Protein AF-A0A8S2WRA3-F1 (afdb_monomer_lite)

pLDDT: mean 87.66, std 8.65, range [55.5, 98.06]

Organism: NCBI:txid1234261

Radius of gyration: 23.3 Å; chains: 1; bounding box: 59×38×74 Å

Secondary structure (DSSP, 8-state):
---TTS-HHHHHHHHHHHHHTTT--EEEE-S-HHHHHHHHHHTHHHHHTTT--EEE----S---SS--GGGGSSEEEE-HHHHHHHHHHHHTS---TTEEETTTTEE----EEEEESHHIIIIISTT--EEEEEEPTTGGGGHHHHHHHHHHHHH-SSTTTTHHHHHHHHHHHHH-TTSS----GGGHHHHHHHHHHHHHHHHHHHHT--BTTTEEEEE-TTS-EEEEEEETTTT-EE-TT---TTTHHHHHHHHTTPPPPPPEEEEEEE-HHHHHGGGTT-EEEE-S----HHHHHHHHHHH-----PPP-

Foldseek 3Di:
DEAPPRCPLVVVLVVLLVQVVVVAQEEEAEPAQVCLQVSQVVCQVVCVVVVFFEEEQDPPDDDDADEDPRLLGSYYGYHLLSLFVLVCCVPPVVRVHQANDPVVRHGRALAAYEYEACCCCCPVVQVPKRFDWDDDPPLVLCLVLLVLLLVVCVPDPCLVVCLVVSLVVSLCLLPDPPHPSPHDPVCNVVCNVLSSVSNVLLNCLPPPDDEPQQWHWDQDPVRATAIWGAPNVPDRDTHRPDADASCNRQSNCVVVVHDGDGHIDGPDIAGSLNSLCSNPLNYHYDHNDCDDPVSQVVCCVRRVDHDDDDDD

InterPro domains:
  IPR000185 Protein translocase subunit SecA [PR00906] (1-14)
  IPR000185 Protein translocase subunit SecA [PR00906] (71-91)
  IPR000185 Protein translocase subunit SecA [PR00906] (234-256)
  IPR000185 Protein translocase subunit SecA [PR00906] (272-289)
  IPR000185 Protein translocase subunit SecA [PTHR30612] (1-312)
  IPR011115 SecA DEAD-like, N-terminal [PF07517] (2-292)
  IPR011115 SecA DEAD-like, N-terminal [SM00957] (1-289)
  IPR014018 SecA motor DEAD [PS51196] (1-312)
  IPR027417 P-loop containing nucleoside triphosphate hydrolase [G3DSA:3.40.50.300] (2-311)
  IPR027417 P-loop containing nucleoside triphosphate hydrolase [SSF52540] (3-311)
  IPR036670 SecA, preprotein cross-linking domain superfamily [SSF81767] (194-261)

Sequence (312 aa):
QILTGEGKSTVVSILAVIKALQDQHVDIITSSITLSKRDSHERKGFYDYFNITVAHNNDETNYTSGPKLCYQADIVYGNSSQFQFDLLRHEFSLLNTRTLDKDKGLIRRFDAVIIDEVDSMLIDENNTLARLADQLPGMEWLNPVLYGIWSCIDSEKEPSVKRDQIIDNMRKLVSDPKSDLKLPQHLKRFIDESIPIWIDHAILAKVEYRLDHHYMIKSDETRTKRIMPIDFSNTGVVQPCTTWSDGLHQFLQIKHGLKMTELTVTTNYLSNIGLFVRYGKNIFGLTGTIGSKDTQNLLDRIYHVDTIIIPP

Structure (mmCIF, N/CA/C/O backbone):
data_AF-A0A8S2WRA3-F1
#
_entry.id   AF-A0A8S2WRA3-F1
#
loop_
_atom_site.group_PDB
_atom_site.id
_atom_site.type_symbol
_atom_site.label_atom_id
_atom_site.label_alt_id
_atom_site.label_comp_id
_atom_site.label_asym_id
_atom_site.label_entity_id
_atom_site.label_seq_id
_atom_site.pdbx_PDB_ins_code
_atom_site.Cartn_x
_atom_site.Cartn_y
_atom_site.Cartn_z
_atom_site.occupancy
_atom_site.B_iso_or_equiv
_atom_site.auth_seq_id
_atom_site.auth_comp_id
_atom_site.auth_asym_id
_atom_site.auth_atom_id
_atom_site.pdbx_PDB_model_num
ATOM 1 N N . GLN A 1 1 ? 3.376 4.261 26.387 1.00 87.81 1 GLN A N 1
ATOM 2 C CA . GLN A 1 1 ? 4.317 3.124 26.428 1.00 87.81 1 GLN A CA 1
ATOM 3 C C . GLN A 1 1 ? 3.826 2.119 27.445 1.00 87.81 1 GLN A C 1
ATOM 5 O O . GLN A 1 1 ? 3.530 2.511 28.567 1.00 87.81 1 GLN A O 1
ATOM 10 N N . ILE A 1 2 ? 3.730 0.860 27.036 1.00 87.94 2 ILE A N 1
ATOM 11 C CA . ILE A 1 2 ? 3.353 -0.281 27.873 1.00 87.94 2 ILE A CA 1
ATOM 12 C C . ILE A 1 2 ? 4.384 -1.368 27.589 1.00 87.94 2 ILE A C 1
ATOM 14 O O . ILE A 1 2 ? 4.650 -1.629 26.419 1.00 87.94 2 ILE A O 1
ATOM 18 N N . LEU A 1 3 ? 4.985 -1.981 28.608 1.00 84.88 3 LEU A N 1
ATOM 19 C CA . LEU A 1 3 ? 6.013 -3.001 28.383 1.00 84.88 3 LEU A CA 1
ATOM 20 C C . LEU A 1 3 ? 5.443 -4.222 27.640 1.00 84.88 3 LEU A C 1
ATOM 22 O O . LEU A 1 3 ? 4.247 -4.521 27.671 1.00 84.88 3 LEU A O 1
ATOM 26 N N . THR A 1 4 ? 6.302 -4.913 26.894 1.00 81.19 4 THR A N 1
ATOM 27 C CA . THR A 1 4 ? 5.908 -6.140 26.194 1.00 81.19 4 THR A CA 1
ATOM 28 C C . THR A 1 4 ? 5.576 -7.223 27.218 1.00 81.19 4 THR A C 1
ATOM 30 O O . THR A 1 4 ? 6.356 -7.458 28.132 1.00 81.19 4 THR A O 1
ATOM 33 N N . GLY A 1 5 ? 4.425 -7.877 27.057 1.00 80.44 5 GLY A N 1
ATOM 34 C CA . GLY A 1 5 ? 3.902 -8.851 28.023 1.00 80.44 5 GLY A CA 1
ATOM 35 C C . GLY A 1 5 ? 2.787 -8.309 28.924 1.00 80.44 5 GLY A C 1
ATOM 36 O O . GLY A 1 5 ? 1.969 -9.095 29.383 1.00 80.44 5 GLY A O 1
ATOM 37 N N . GLU A 1 6 ? 2.642 -6.987 29.055 1.00 86.44 6 GLU A N 1
ATOM 38 C CA . GLU A 1 6 ? 1.648 -6.345 29.943 1.00 86.44 6 GLU A CA 1
ATOM 39 C C . GLU A 1 6 ? 0.236 -6.232 29.328 1.00 86.44 6 GLU A C 1
ATOM 41 O O . GLU A 1 6 ? -0.578 -5.389 29.700 1.00 86.44 6 GLU A O 1
ATOM 46 N N . GLY A 1 7 ? -0.079 -7.052 28.321 1.00 86.56 7 GLY A N 1
ATOM 47 C CA . GLY A 1 7 ? -1.433 -7.117 27.760 1.00 86.56 7 GLY A CA 1
ATOM 48 C C . GLY A 1 7 ? -1.851 -5.947 26.856 1.00 86.56 7 GLY A C 1
ATOM 49 O O . GLY A 1 7 ? -3.039 -5.622 26.811 1.00 86.56 7 GLY A O 1
ATOM 50 N N . LYS A 1 8 ? -0.927 -5.353 26.080 1.00 88.50 8 LYS A N 1
ATOM 51 C CA . LYS A 1 8 ? -1.216 -4.282 25.091 1.00 88.50 8 LYS A CA 1
ATOM 52 C C . LYS A 1 8 ? -2.463 -4.546 24.245 1.00 88.50 8 LYS A C 1
ATOM 54 O O . LYS A 1 8 ? -3.333 -3.687 24.169 1.00 88.50 8 LYS A O 1
ATOM 59 N N . SER A 1 9 ? -2.599 -5.745 23.677 1.00 88.44 9 SER A N 1
ATOM 60 C CA . SER A 1 9 ? -3.746 -6.100 22.830 1.00 88.44 9 SER A CA 1
ATOM 61 C C . SER A 1 9 ? -5.082 -6.030 23.584 1.00 88.44 9 SER A C 1
ATOM 63 O O . SER A 1 9 ? -6.114 -5.689 23.007 1.00 88.44 9 SER A O 1
ATOM 65 N N . THR A 1 10 ? -5.083 -6.306 24.892 1.00 91.62 10 THR A N 1
ATOM 66 C CA . THR A 1 10 ? -6.270 -6.135 25.742 1.00 91.62 10 THR A CA 1
ATOM 67 C C . THR A 1 10 ? -6.565 -4.655 25.976 1.00 91.62 10 THR A C 1
ATOM 69 O O . THR A 1 10 ? -7.718 -4.250 25.859 1.00 91.62 10 THR A O 1
ATOM 72 N N . VAL A 1 11 ? -5.542 -3.831 26.229 1.00 93.12 11 VAL A N 1
ATOM 73 C CA . VAL A 1 11 ? -5.699 -2.371 26.366 1.00 93.12 11 VAL A CA 1
ATOM 74 C C . VAL A 1 11 ? -6.243 -1.751 25.076 1.00 93.12 11 VAL A C 1
ATOM 76 O O . VAL A 1 11 ? -7.190 -0.969 25.133 1.00 93.12 11 VAL A O 1
ATOM 79 N N . VAL A 1 12 ? -5.716 -2.158 23.915 1.00 94.88 12 VAL A N 1
ATOM 80 C CA . VAL A 1 12 ? -6.236 -1.787 22.587 1.00 94.88 12 VAL A CA 1
ATOM 81 C C . VAL A 1 12 ? -7.716 -2.140 22.475 1.00 94.88 12 VAL A C 1
ATOM 83 O O . VAL A 1 12 ? -8.522 -1.298 22.090 1.00 94.88 12 VAL A O 1
ATOM 86 N N . SER A 1 13 ? -8.089 -3.363 22.863 1.00 95.38 13 SER A N 1
ATOM 87 C CA . SER A 1 13 ? -9.476 -3.830 22.778 1.00 95.38 13 SER A CA 1
ATOM 88 C C . SER A 1 13 ? -10.415 -3.003 23.659 1.00 95.38 13 SER A C 1
ATOM 90 O O . SER A 1 13 ? -11.486 -2.606 23.206 1.00 95.38 13 SER A O 1
ATOM 92 N N . ILE A 1 14 ? -10.011 -2.703 24.896 1.00 95.88 14 ILE A N 1
ATOM 93 C CA . ILE A 1 14 ? -10.793 -1.878 25.829 1.00 95.88 14 ILE A CA 1
ATOM 94 C C . ILE A 1 14 ? -10.954 -0.456 25.286 1.00 95.88 14 ILE A C 1
ATOM 96 O O . ILE A 1 14 ? -12.062 0.076 25.281 1.00 95.88 14 ILE A O 1
ATOM 100 N N . LEU A 1 15 ? -9.872 0.154 24.796 1.00 96.06 15 LEU A N 1
ATOM 101 C CA . LEU A 1 15 ? -9.921 1.493 24.212 1.00 96.06 15 LEU A CA 1
ATOM 102 C C . LEU A 1 15 ? -10.844 1.536 22.988 1.00 96.06 15 LEU A C 1
ATOM 104 O O . LEU A 1 15 ? -11.637 2.467 22.853 1.00 96.06 15 LEU A O 1
ATOM 108 N N . ALA A 1 16 ? -10.786 0.512 22.136 1.00 97.44 16 ALA A N 1
ATOM 109 C CA . ALA A 1 16 ? -11.659 0.391 20.979 1.00 97.44 16 ALA A CA 1
ATOM 110 C C . ALA A 1 16 ? -13.136 0.279 21.382 1.00 97.44 16 ALA A C 1
ATOM 112 O O . ALA A 1 16 ? -13.964 0.977 20.809 1.00 97.44 16 ALA A O 1
ATOM 113 N N . VAL A 1 17 ? -13.462 -0.516 22.412 1.00 98.00 17 VAL A N 1
ATOM 114 C CA . VAL A 1 17 ? -14.828 -0.595 22.964 1.00 98.00 17 VAL A CA 1
ATOM 115 C C . VAL A 1 17 ? -15.293 0.764 23.475 1.00 98.00 17 VAL A C 1
ATOM 117 O O . VAL A 1 17 ? -16.386 1.197 23.129 1.00 98.00 17 VAL A O 1
ATOM 120 N N . ILE A 1 18 ? -14.468 1.466 24.258 1.00 97.69 18 ILE A N 1
ATOM 121 C CA . ILE A 1 18 ? -14.819 2.794 24.788 1.00 97.69 18 ILE A CA 1
ATOM 122 C C . ILE A 1 18 ? -15.156 3.758 23.647 1.00 97.69 18 ILE A C 1
ATOM 124 O O . ILE A 1 18 ? -16.122 4.508 23.748 1.00 97.69 18 ILE A O 1
ATOM 128 N N . LYS A 1 19 ? -14.369 3.737 22.567 1.00 97.62 19 LYS A N 1
ATOM 129 C CA . LYS A 1 19 ? -14.572 4.601 21.402 1.00 97.62 19 LYS A CA 1
ATOM 130 C C . LYS A 1 19 ? -15.806 4.203 20.595 1.00 97.62 19 LYS A C 1
ATOM 132 O O . LYS A 1 19 ? -16.618 5.065 20.278 1.00 97.62 19 LYS A O 1
ATOM 137 N N . ALA A 1 20 ? -16.004 2.915 20.344 1.00 97.00 20 ALA A N 1
ATOM 138 C CA . ALA A 1 20 ? -17.183 2.415 19.645 1.00 97.00 20 ALA A CA 1
ATOM 139 C C . ALA A 1 20 ? -18.488 2.718 20.407 1.00 97.00 20 ALA A C 1
ATOM 141 O O . ALA A 1 20 ? -19.461 3.149 19.799 1.00 97.00 20 ALA A O 1
ATOM 142 N N . LEU A 1 21 ? -18.492 2.627 21.743 1.00 96.94 21 LEU A N 1
ATOM 143 C CA . LEU A 1 21 ? -19.631 3.034 22.585 1.00 96.94 21 LEU A CA 1
ATOM 144 C C . LEU A 1 21 ? -19.905 4.553 22.578 1.00 96.94 21 LEU A C 1
ATOM 146 O O . LEU A 1 21 ? -20.933 4.988 23.089 1.00 96.94 21 LEU A O 1
ATOM 150 N N . GLN A 1 22 ? -18.996 5.363 22.025 1.00 96.56 22 GLN A N 1
ATOM 151 C CA . GLN A 1 22 ? -19.182 6.798 21.772 1.00 96.56 22 GLN A CA 1
ATOM 152 C C . GLN A 1 22 ? -19.686 7.072 20.341 1.00 96.56 22 GLN A C 1
ATOM 154 O O . GLN A 1 22 ? -19.528 8.191 19.850 1.00 96.56 22 GLN A O 1
ATOM 159 N N . ASP A 1 23 ? -20.245 6.063 19.662 1.00 94.19 23 ASP A N 1
ATOM 160 C CA . ASP A 1 23 ? -20.685 6.107 18.260 1.00 94.19 23 ASP A CA 1
ATOM 161 C C . ASP A 1 23 ? -19.560 6.507 17.281 1.00 94.19 23 ASP A C 1
ATOM 163 O O . ASP A 1 23 ? -19.780 7.201 16.279 1.00 94.19 23 ASP A O 1
ATOM 167 N N . GLN A 1 24 ? -18.323 6.097 17.588 1.00 96.31 24 GLN A N 1
ATOM 168 C CA . GLN A 1 24 ? -17.150 6.324 16.742 1.00 96.31 24 GLN A CA 1
ATOM 169 C C . GLN A 1 24 ? -16.738 5.042 16.022 1.00 96.31 24 GLN A C 1
ATOM 171 O O . GLN A 1 24 ? -16.543 4.004 16.652 1.00 96.31 24 GLN A O 1
ATOM 176 N N . HIS A 1 25 ? -16.504 5.132 14.713 1.00 96.88 25 HIS A N 1
ATOM 177 C CA . HIS A 1 25 ? -15.826 4.061 13.988 1.00 96.88 25 HIS A CA 1
ATOM 178 C C . HIS A 1 25 ? -14.340 4.013 14.362 1.00 96.88 25 HIS A C 1
ATOM 180 O O . HIS A 1 25 ? -13.642 5.029 14.314 1.00 96.88 25 HIS A O 1
ATOM 186 N N . VAL A 1 26 ? -13.845 2.825 14.710 1.00 98.06 26 VAL A N 1
ATOM 187 C CA . VAL A 1 26 ? -12.462 2.633 15.162 1.00 98.06 26 VAL A CA 1
ATOM 188 C C . VAL A 1 26 ? -11.682 1.834 14.130 1.00 98.06 26 VAL A C 1
ATOM 190 O O . VAL A 1 26 ? -12.049 0.708 13.796 1.00 98.06 26 VAL A O 1
ATOM 193 N N . ASP A 1 27 ? -10.575 2.397 13.661 1.00 97.62 27 ASP A N 1
ATOM 194 C CA . ASP A 1 27 ? -9.626 1.707 12.793 1.00 97.62 27 ASP A CA 1
ATOM 195 C C . ASP A 1 27 ? -8.385 1.326 13.627 1.00 97.62 27 ASP A C 1
ATOM 197 O O . ASP A 1 27 ? -7.708 2.180 14.199 1.00 97.62 27 ASP A O 1
ATOM 201 N N . ILE A 1 28 ? -8.104 0.027 13.752 1.00 96.81 28 ILE A N 1
ATOM 202 C CA . ILE A 1 28 ? -6.965 -0.500 14.514 1.00 96.81 28 ILE A CA 1
ATOM 203 C C . ILE A 1 28 ? -5.880 -0.929 13.537 1.00 96.81 28 ILE A C 1
ATOM 205 O O . ILE A 1 28 ? -6.099 -1.782 12.674 1.00 96.81 28 ILE A O 1
ATOM 209 N N . ILE A 1 29 ? -4.702 -0.336 13.684 1.00 93.56 29 ILE A N 1
ATOM 210 C CA . ILE A 1 29 ? -3.571 -0.548 12.794 1.00 93.56 29 ILE A CA 1
ATOM 211 C C . ILE A 1 29 ? -2.521 -1.386 13.510 1.00 93.56 29 ILE A C 1
ATOM 213 O O . ILE A 1 29 ? -2.032 -1.006 14.567 1.00 93.56 29 ILE A O 1
ATOM 217 N N . THR A 1 30 ? -2.188 -2.524 12.914 1.00 89.75 30 THR A N 1
ATOM 218 C CA . THR A 1 30 ? -1.186 -3.476 13.408 1.00 89.75 30 THR A CA 1
ATOM 219 C C . THR A 1 30 ? -0.006 -3.565 12.442 1.00 89.75 30 THR A C 1
ATOM 221 O O . THR A 1 30 ? -0.162 -3.280 11.251 1.00 89.75 30 THR A O 1
ATOM 224 N N . SER A 1 31 ? 1.131 -4.080 12.910 1.00 82.31 31 SER A N 1
ATOM 225 C CA . SER A 1 31 ? 2.353 -4.239 12.108 1.00 82.31 31 SER A CA 1
ATOM 226 C C . SER A 1 31 ? 2.236 -5.240 10.946 1.00 82.31 31 SER A C 1
ATOM 228 O O . SER A 1 31 ? 3.013 -5.170 9.999 1.00 82.31 31 SER A O 1
ATOM 230 N N . SER A 1 32 ? 1.256 -6.157 10.940 1.00 82.75 32 SER A N 1
ATOM 231 C CA . SER A 1 32 ? 1.060 -7.073 9.804 1.00 82.75 32 SER A CA 1
ATOM 232 C C . SER A 1 32 ? -0.386 -7.516 9.580 1.00 82.75 32 SER A C 1
ATOM 234 O O . SER A 1 32 ? -1.213 -7.533 10.487 1.00 82.75 32 SER A O 1
ATOM 236 N N . ILE A 1 33 ? -0.669 -7.960 8.352 1.00 83.50 33 ILE A N 1
ATOM 237 C CA . ILE A 1 33 ? -1.954 -8.549 7.930 1.00 83.50 33 ILE A CA 1
ATOM 238 C C . ILE A 1 33 ? -2.284 -9.814 8.748 1.00 83.50 33 ILE A C 1
ATOM 240 O O . ILE A 1 33 ? -3.437 -10.081 9.082 1.00 83.50 33 ILE A O 1
ATOM 244 N N . THR A 1 34 ? -1.273 -10.611 9.100 1.00 84.50 34 THR A N 1
ATOM 245 C CA . THR A 1 34 ? -1.468 -11.829 9.898 1.00 84.50 34 THR A CA 1
ATOM 246 C C . THR A 1 34 ? -1.911 -11.491 11.321 1.00 84.50 34 THR A C 1
ATOM 248 O O . THR A 1 34 ? -2.836 -12.120 11.839 1.00 84.50 34 THR A O 1
ATOM 251 N N . LEU A 1 35 ? -1.285 -10.478 11.932 1.00 86.38 35 LEU A N 1
ATOM 252 C CA . LEU A 1 35 ? -1.640 -10.001 13.270 1.00 86.38 35 LEU A CA 1
ATOM 253 C C . LEU A 1 35 ? -3.036 -9.376 13.281 1.00 86.38 35 LEU A C 1
ATOM 255 O O . LEU A 1 35 ? -3.852 -9.758 14.116 1.00 86.38 35 LEU A O 1
ATOM 259 N N . SER A 1 36 ? -3.357 -8.518 12.306 1.00 88.69 36 SER A N 1
ATOM 260 C CA . SER A 1 36 ? -4.693 -7.918 12.186 1.00 88.69 36 SER A CA 1
ATOM 261 C C . SER A 1 36 ? -5.794 -8.984 12.092 1.00 88.69 36 SER A C 1
ATOM 263 O O . SER A 1 36 ? -6.821 -8.885 12.767 1.00 88.69 36 SER A O 1
ATOM 265 N N . LYS A 1 37 ? -5.572 -10.046 11.295 1.00 90.94 37 LYS A N 1
ATOM 266 C CA . LYS A 1 37 ? -6.521 -11.158 11.140 1.00 90.94 37 LYS A CA 1
ATOM 267 C C . LYS A 1 37 ? -6.709 -11.877 12.467 1.00 90.94 37 LYS A C 1
ATOM 269 O O . LYS A 1 37 ? -7.841 -12.001 12.932 1.00 90.94 37 LYS A O 1
ATOM 274 N N . ARG A 1 38 ? -5.607 -12.324 13.075 1.00 91.12 38 ARG A N 1
ATOM 275 C CA . ARG A 1 38 ? -5.608 -13.059 14.344 1.00 91.12 38 ARG A CA 1
ATOM 276 C C . ARG A 1 38 ? -6.329 -12.268 15.433 1.00 91.12 38 ARG A C 1
ATOM 278 O O . ARG A 1 38 ? -7.279 -12.782 16.017 1.00 91.12 38 ARG A O 1
ATOM 285 N N . ASP A 1 39 ? -5.931 -11.020 15.651 1.00 92.06 39 ASP A N 1
ATOM 286 C CA . ASP A 1 39 ? -6.428 -10.208 16.760 1.00 92.06 39 ASP A CA 1
ATOM 287 C C . ASP A 1 39 ? -7.916 -9.876 16.587 1.00 92.06 39 ASP A C 1
ATOM 289 O O . ASP A 1 39 ? -8.678 -9.978 17.549 1.00 92.06 39 ASP A O 1
ATOM 293 N N . SER A 1 40 ? -8.370 -9.597 15.357 1.00 93.69 40 SER A N 1
ATOM 294 C CA . SER A 1 40 ? -9.802 -9.404 15.074 1.00 93.69 40 SER A CA 1
ATOM 295 C C . SER A 1 40 ? -10.649 -10.641 15.407 1.00 93.69 40 SER A C 1
ATOM 297 O O . SER A 1 40 ? -11.773 -10.511 15.891 1.00 93.69 40 SER A O 1
ATOM 299 N N . HIS A 1 41 ? -10.111 -11.847 15.185 1.00 93.75 41 HIS A N 1
ATOM 300 C CA . HIS A 1 41 ? -10.800 -13.103 15.477 1.00 93.75 41 HIS A CA 1
ATOM 301 C C . HIS A 1 41 ? -10.781 -13.438 16.969 1.00 93.75 41 HIS A C 1
ATOM 303 O O . HIS A 1 41 ? -11.826 -13.763 17.530 1.00 93.75 41 HIS A O 1
ATOM 309 N N . GLU A 1 42 ? -9.620 -13.341 17.617 1.00 94.69 42 GLU A N 1
ATOM 310 C CA . GLU A 1 42 ? -9.466 -13.650 19.043 1.00 94.69 42 GLU A CA 1
ATOM 311 C C . GLU A 1 42 ? -10.285 -12.704 19.929 1.00 94.69 42 GLU A C 1
ATOM 313 O O . GLU A 1 42 ? -10.846 -13.124 20.941 1.00 94.69 42 GLU A O 1
ATOM 318 N N . ARG A 1 43 ? -10.398 -11.427 19.542 1.00 94.88 43 ARG A N 1
ATOM 319 C CA . ARG A 1 43 ? -11.126 -10.407 20.312 1.00 94.88 43 ARG A CA 1
ATOM 320 C C . ARG A 1 43 ? -12.609 -10.322 19.980 1.00 94.88 43 ARG A C 1
ATOM 322 O O . ARG A 1 43 ? -13.339 -9.646 20.700 1.00 94.88 43 ARG A O 1
ATOM 329 N N . LYS A 1 44 ? -13.087 -11.056 18.972 1.00 95.69 44 LYS A N 1
ATOM 330 C CA . LYS A 1 44 ? -14.495 -11.032 18.559 1.00 95.69 44 LYS A CA 1
ATOM 331 C C . LYS A 1 44 ? -15.461 -11.299 19.716 1.00 95.69 44 LYS A C 1
ATOM 333 O O . LYS A 1 44 ? -16.343 -10.487 19.956 1.00 95.69 44 LYS A O 1
ATOM 338 N N . GLY A 1 45 ? -15.237 -12.362 20.493 1.00 96.06 45 GLY A N 1
ATOM 339 C CA . GLY A 1 45 ? -16.113 -12.694 21.625 1.00 96.06 45 GLY A CA 1
ATOM 340 C C . GLY A 1 45 ? -16.142 -11.623 22.724 1.00 96.06 45 GLY A C 1
ATOM 341 O O . GLY A 1 45 ? -17.147 -11.473 23.412 1.00 96.06 45 GLY A O 1
ATOM 342 N N . PHE A 1 46 ? -15.061 -10.850 22.872 1.00 96.44 46 PHE A N 1
ATOM 343 C CA . PHE A 1 46 ? -15.026 -9.708 23.785 1.00 96.44 46 PHE A CA 1
ATOM 344 C C . PHE A 1 46 ? -15.881 -8.547 23.262 1.00 96.44 46 PHE A C 1
ATOM 346 O O . PHE A 1 46 ? -16.653 -7.981 24.029 1.00 96.44 46 PHE A O 1
ATOM 353 N N . TYR A 1 47 ? -15.791 -8.221 21.970 1.00 97.81 47 TYR A N 1
ATOM 354 C CA . TYR A 1 47 ? -16.610 -7.170 21.354 1.00 97.81 47 TYR A CA 1
ATOM 355 C C . TYR A 1 47 ? -18.099 -7.532 21.290 1.00 97.81 47 TYR A C 1
ATOM 357 O O . TYR A 1 47 ? -18.946 -6.680 21.569 1.00 97.81 47 TYR A O 1
ATOM 365 N N . ASP A 1 48 ? -18.415 -8.805 21.032 1.00 97.06 48 ASP A N 1
ATOM 366 C CA . ASP A 1 48 ? -19.787 -9.321 20.992 1.00 97.06 48 ASP A CA 1
ATOM 367 C C . ASP A 1 48 ? -20.526 -9.084 22.326 1.00 97.06 48 ASP A C 1
ATOM 369 O O .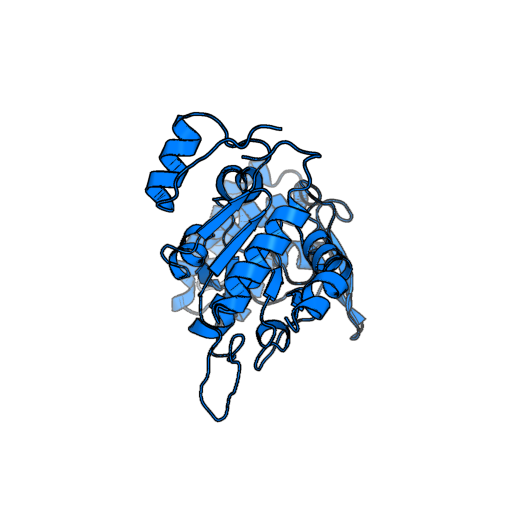 ASP A 1 48 ? -21.720 -8.790 22.323 1.00 97.06 48 ASP A O 1
ATOM 373 N N . TYR A 1 49 ? -19.825 -9.117 23.471 1.00 96.69 49 TYR A N 1
ATOM 374 C CA . TYR A 1 49 ? -20.411 -8.823 24.790 1.00 96.69 49 TYR A CA 1
ATOM 375 C C . TYR A 1 49 ? -20.980 -7.397 24.898 1.00 96.69 49 TYR A C 1
ATOM 377 O O . TYR A 1 49 ? -21.895 -7.145 25.682 1.00 96.69 49 TYR A O 1
ATOM 385 N N . PHE A 1 50 ? -20.459 -6.465 24.099 1.00 97.06 50 PHE A N 1
ATOM 386 C CA . PHE A 1 50 ? -20.911 -5.075 24.038 1.00 97.06 50 PHE A CA 1
ATOM 387 C C . PHE A 1 50 ? -21.806 -4.792 22.822 1.00 97.06 50 PHE A C 1
ATOM 389 O O . PHE A 1 50 ? -22.165 -3.639 22.601 1.00 97.06 50 PHE A O 1
ATOM 396 N N . ASN A 1 51 ? -22.180 -5.820 22.048 1.00 97.25 51 ASN A N 1
ATOM 397 C CA . ASN A 1 51 ? -22.852 -5.697 20.747 1.00 97.25 51 ASN A CA 1
ATOM 398 C C . ASN A 1 51 ? -22.065 -4.855 19.725 1.00 97.25 51 ASN A C 1
ATOM 400 O O . ASN A 1 51 ? -22.663 -4.168 18.900 1.00 97.25 51 ASN A O 1
ATOM 404 N N . ILE A 1 52 ? -20.732 -4.903 19.785 1.00 98.06 52 ILE A N 1
ATOM 405 C CA . ILE A 1 52 ? -19.848 -4.162 18.882 1.00 98.06 52 ILE A CA 1
ATOM 406 C C . ILE A 1 52 ? -19.349 -5.112 17.801 1.00 98.06 52 ILE A C 1
ATOM 408 O O . ILE A 1 52 ? -18.808 -6.180 18.088 1.00 98.06 52 ILE A O 1
ATOM 412 N N . THR A 1 53 ? -19.520 -4.723 16.544 1.00 97.44 53 THR A N 1
ATOM 413 C CA . THR A 1 53 ? -19.082 -5.517 15.397 1.00 97.44 53 THR A CA 1
ATOM 414 C C . THR A 1 53 ? -17.602 -5.281 15.092 1.00 97.44 53 THR A C 1
ATOM 416 O O . THR A 1 53 ? -17.097 -4.158 15.150 1.00 97.44 53 THR A O 1
ATOM 419 N N . VAL A 1 54 ? -16.888 -6.351 14.734 1.00 97.44 54 VAL A N 1
ATOM 420 C CA . VAL A 1 54 ? -15.467 -6.299 14.368 1.00 97.44 54 VAL A CA 1
ATOM 421 C C . VAL A 1 54 ? -15.224 -6.983 13.025 1.00 97.44 54 VAL A C 1
ATOM 423 O O . VAL A 1 54 ? -15.790 -8.042 12.739 1.00 97.44 54 VAL A O 1
ATOM 426 N N . ALA A 1 55 ? -14.355 -6.394 12.209 1.00 95.69 55 ALA A N 1
ATOM 427 C CA . ALA A 1 55 ? -13.865 -6.973 10.965 1.00 95.69 55 ALA A CA 1
ATOM 428 C C . ALA A 1 55 ? -12.356 -6.735 10.802 1.00 95.69 55 ALA A C 1
ATOM 430 O O . ALA A 1 55 ? -11.729 -6.020 11.585 1.00 95.69 55 ALA A O 1
ATOM 431 N N . HIS A 1 56 ? -11.769 -7.322 9.760 1.00 93.88 56 HIS A N 1
ATOM 432 C CA . HIS A 1 56 ? -10.407 -7.020 9.331 1.00 93.88 56 HIS A CA 1
ATOM 433 C C . HIS A 1 56 ? -10.369 -6.624 7.851 1.00 93.88 56 HIS A C 1
ATOM 435 O O . HIS A 1 56 ? -11.146 -7.119 7.036 1.00 93.88 56 HIS A O 1
ATOM 441 N N . ASN A 1 57 ? -9.445 -5.734 7.507 1.00 90.81 57 ASN A N 1
ATOM 442 C CA . ASN A 1 57 ? -9.190 -5.224 6.169 1.00 90.81 57 ASN A CA 1
ATOM 443 C C . ASN A 1 57 ? -8.004 -5.952 5.526 1.00 90.81 57 ASN A C 1
ATOM 445 O O . ASN A 1 57 ? -6.969 -5.359 5.224 1.00 90.81 57 ASN A O 1
ATOM 449 N N . ASN A 1 58 ? -8.150 -7.263 5.361 1.00 81.19 58 ASN A N 1
ATOM 450 C CA . ASN A 1 58 ? -7.149 -8.083 4.695 1.00 81.19 58 ASN A CA 1
ATOM 451 C C . ASN A 1 58 ? -7.714 -8.508 3.343 1.00 81.19 58 ASN A C 1
ATOM 453 O O . ASN A 1 58 ? -8.446 -9.492 3.252 1.00 81.19 58 ASN A O 1
ATOM 457 N N . ASP A 1 59 ? -7.396 -7.744 2.300 1.00 68.44 59 ASP A N 1
ATOM 458 C CA . ASP A 1 59 ? -7.688 -8.165 0.934 1.00 68.44 59 ASP A CA 1
ATOM 459 C C . ASP A 1 59 ? -6.723 -9.284 0.538 1.00 68.44 59 ASP A C 1
ATOM 461 O O . ASP A 1 59 ? -5.546 -9.048 0.264 1.00 68.44 59 ASP A O 1
ATOM 465 N N . GLU A 1 60 ? -7.234 -10.511 0.471 1.00 59.72 60 GLU A N 1
ATOM 466 C CA . GLU A 1 60 ? -6.554 -11.627 -0.201 1.00 59.72 60 GLU A CA 1
ATOM 467 C C . GLU A 1 60 ? -6.840 -11.629 -1.721 1.00 59.72 60 GLU A C 1
ATOM 469 O O . GLU A 1 60 ? -6.250 -12.402 -2.473 1.00 59.72 60 GLU A O 1
ATOM 474 N N . THR A 1 61 ? -7.728 -10.742 -2.188 1.00 56.50 61 THR A N 1
ATOM 475 C CA . THR A 1 61 ? -8.204 -10.655 -3.577 1.00 56.50 61 THR A CA 1
ATOM 476 C C . THR A 1 61 ? -7.857 -9.317 -4.225 1.00 56.50 61 THR A C 1
ATOM 478 O O . THR A 1 61 ? -7.821 -8.289 -3.552 1.00 56.50 61 THR A O 1
ATOM 481 N N . ASN A 1 62 ? -7.704 -9.298 -5.555 1.00 62.84 62 ASN A N 1
ATOM 482 C CA . ASN A 1 62 ? -7.610 -8.055 -6.325 1.00 62.84 62 ASN A CA 1
ATOM 483 C C . ASN A 1 62 ? -8.928 -7.276 -6.223 1.00 62.84 62 ASN A C 1
ATOM 485 O O . ASN A 1 62 ? -9.889 -7.553 -6.942 1.00 62.84 62 ASN A O 1
ATOM 489 N N . TYR A 1 63 ? -8.977 -6.311 -5.310 1.00 70.31 63 TYR A N 1
ATOM 490 C CA . TYR A 1 63 ? -10.125 -5.438 -5.131 1.00 70.31 63 TYR A CA 1
ATOM 491 C C . TYR A 1 63 ? -10.336 -4.557 -6.364 1.00 70.31 63 TYR A C 1
ATOM 493 O O . TYR A 1 63 ? -9.503 -3.708 -6.678 1.00 70.31 63 TYR A O 1
ATOM 501 N N . THR A 1 64 ? -11.445 -4.773 -7.071 1.00 68.88 64 THR A N 1
ATOM 502 C CA . THR A 1 64 ? -11.694 -4.152 -8.382 1.00 68.88 64 THR A CA 1
ATOM 503 C C . THR A 1 64 ? -12.831 -3.137 -8.386 1.00 68.88 64 THR A C 1
ATOM 505 O O . THR A 1 64 ? -12.847 -2.281 -9.264 1.00 68.88 64 THR A O 1
ATOM 508 N N . SER A 1 65 ? -13.785 -3.191 -7.446 1.00 80.44 65 SER A N 1
ATOM 509 C CA . SER A 1 65 ? -14.891 -2.222 -7.396 1.00 80.44 65 SER A CA 1
ATOM 510 C C . SER A 1 65 ? -15.728 -2.284 -6.113 1.00 80.44 65 SER A C 1
ATOM 512 O O . SER A 1 65 ? -15.762 -3.300 -5.421 1.00 80.44 65 SER A O 1
ATOM 514 N N . GLY A 1 66 ? -16.489 -1.211 -5.865 1.00 85.38 66 GLY A N 1
ATOM 515 C CA . GLY A 1 66 ? -17.602 -1.182 -4.914 1.00 85.38 66 GLY A CA 1
ATOM 516 C C . GLY A 1 66 ? -17.229 -0.666 -3.526 1.00 85.38 66 GLY A C 1
ATOM 517 O O . GLY A 1 66 ? -16.221 0.002 -3.379 1.00 85.38 66 GLY A O 1
ATOM 518 N N . PRO A 1 67 ? -18.062 -0.909 -2.504 1.00 87.94 67 PRO A N 1
ATOM 519 C CA . PRO A 1 67 ? -17.699 -0.712 -1.109 1.00 87.94 67 PRO A CA 1
ATOM 520 C C . PRO A 1 67 ? -17.140 -1.998 -0.507 1.00 87.94 67 PRO A C 1
ATOM 522 O O . PRO A 1 67 ? -17.581 -3.098 -0.844 1.00 87.94 67 PRO A O 1
ATOM 525 N N . LYS A 1 68 ? -16.174 -1.876 0.400 1.00 90.62 68 LYS A N 1
ATOM 526 C CA . LYS A 1 68 ? -15.696 -3.008 1.195 1.00 90.62 68 LYS A CA 1
ATOM 527 C C . LYS A 1 68 ? -16.614 -3.248 2.385 1.00 90.62 68 LYS A C 1
ATOM 529 O O . LYS A 1 68 ? -16.861 -2.348 3.182 1.00 90.62 68 LYS A O 1
ATOM 534 N N . LEU A 1 69 ? -17.042 -4.498 2.548 1.00 89.44 69 LEU A N 1
ATOM 535 C CA . LEU A 1 69 ? -17.926 -4.907 3.642 1.00 89.44 69 LEU A CA 1
ATOM 536 C C . LEU A 1 69 ? -17.288 -4.738 5.026 1.00 89.44 69 LEU A C 1
ATOM 538 O O . LEU A 1 69 ? -18.002 -4.441 5.976 1.00 89.44 69 LEU A O 1
ATOM 542 N N . CYS A 1 70 ? -15.961 -4.872 5.152 1.00 92.69 70 CYS A N 1
ATOM 543 C CA . CYS A 1 70 ? -15.280 -4.705 6.441 1.00 92.69 70 CYS A CA 1
ATOM 544 C C . CYS A 1 70 ? -15.556 -3.329 7.063 1.00 92.69 70 CYS A C 1
ATOM 546 O O . CYS A 1 70 ? -15.725 -3.231 8.273 1.00 92.69 70 CYS A O 1
ATOM 548 N N . TYR A 1 71 ? -15.700 -2.287 6.242 1.00 94.56 71 TYR A N 1
ATOM 549 C CA . TYR A 1 71 ? -15.958 -0.931 6.706 1.00 94.56 71 TYR A CA 1
ATOM 550 C C . TYR A 1 71 ? -17.353 -0.714 7.288 1.00 94.56 71 TYR A C 1
ATOM 552 O O . TYR A 1 71 ? -17.567 0.337 7.885 1.00 94.56 71 TYR A O 1
ATOM 560 N N . GLN A 1 72 ? -18.267 -1.682 7.179 1.00 92.75 72 GLN A N 1
ATOM 561 C CA . GLN A 1 72 ? -19.558 -1.649 7.872 1.00 92.75 72 GLN A CA 1
ATOM 562 C C . GLN A 1 72 ? -19.444 -1.979 9.366 1.00 92.75 72 GLN A C 1
ATOM 564 O O . GLN A 1 72 ? -20.366 -1.668 10.112 1.00 92.75 72 GLN A O 1
ATOM 569 N N . ALA A 1 73 ? -18.341 -2.596 9.805 1.00 95.62 73 ALA A N 1
ATOM 570 C CA . ALA A 1 73 ? -18.131 -2.932 11.209 1.00 95.62 73 ALA A CA 1
ATOM 571 C C . ALA A 1 73 ? -17.794 -1.692 12.049 1.00 95.62 73 ALA A C 1
ATOM 573 O O . ALA A 1 73 ? -17.186 -0.746 11.554 1.00 95.62 73 ALA A O 1
ATOM 574 N N . ASP A 1 74 ? -18.100 -1.701 13.340 1.00 97.31 74 ASP A N 1
ATOM 575 C CA . ASP A 1 74 ? -17.722 -0.622 14.258 1.00 97.31 74 ASP A CA 1
ATOM 576 C C . ASP A 1 74 ? -16.195 -0.522 14.372 1.00 97.31 74 ASP A C 1
ATOM 578 O O . ASP A 1 74 ? -15.617 0.561 14.236 1.00 97.31 74 ASP A O 1
ATOM 582 N N . ILE A 1 75 ? -15.536 -1.676 14.516 1.00 98.00 75 ILE A N 1
ATOM 583 C CA . ILE A 1 75 ? -14.084 -1.809 14.645 1.00 98.00 75 ILE A CA 1
ATOM 584 C C . ILE A 1 75 ? -13.508 -2.538 13.425 1.00 98.00 75 ILE A C 1
ATOM 586 O O . ILE A 1 75 ? -13.952 -3.632 13.073 1.00 98.00 75 ILE A O 1
ATOM 590 N N . VAL A 1 76 ? -12.474 -1.970 12.800 1.00 97.19 76 VAL A N 1
ATOM 591 C CA . VAL A 1 76 ? -11.770 -2.592 11.668 1.00 97.19 76 VAL A CA 1
ATOM 592 C C . VAL A 1 76 ? -10.280 -2.702 11.960 1.00 97.19 76 VAL A C 1
ATOM 594 O O . VAL A 1 76 ? -9.599 -1.698 12.122 1.00 97.19 76 VAL A O 1
ATOM 597 N N . TYR A 1 77 ? -9.764 -3.928 11.980 1.00 96.56 77 TYR A N 1
ATOM 598 C CA . TYR A 1 77 ? -8.332 -4.217 12.073 1.00 96.56 77 TYR A CA 1
ATOM 599 C C . TYR A 1 77 ? -7.667 -4.205 10.693 1.00 96.56 77 TYR A C 1
ATOM 601 O O . TYR A 1 77 ? -8.244 -4.688 9.726 1.00 96.56 77 TYR A O 1
ATOM 609 N N . GLY A 1 78 ? -6.427 -3.746 10.575 1.00 92.38 78 GLY A N 1
ATOM 610 C CA . GLY A 1 78 ? -5.669 -3.827 9.323 1.00 92.38 78 GLY A CA 1
ATOM 611 C C . GLY A 1 78 ? -4.218 -3.396 9.489 1.00 92.38 78 GLY A C 1
ATOM 612 O O . GLY A 1 78 ? -3.807 -2.998 10.573 1.00 92.38 78 GLY A O 1
ATOM 613 N N . ASN A 1 79 ? -3.434 -3.459 8.416 1.00 87.94 79 ASN A N 1
ATOM 614 C CA . ASN A 1 79 ? -2.135 -2.785 8.374 1.00 87.94 79 ASN A CA 1
ATOM 615 C C . ASN A 1 79 ? -2.273 -1.392 7.732 1.00 87.94 79 ASN A C 1
ATOM 617 O O . ASN A 1 79 ? -3.266 -1.095 7.061 1.00 87.94 79 ASN A O 1
ATOM 621 N N . SER A 1 80 ? -1.263 -0.540 7.914 1.00 87.56 80 SER A N 1
ATOM 622 C CA . SER A 1 80 ? -1.237 0.828 7.374 1.00 87.56 80 SER A CA 1
ATOM 623 C C . SER A 1 80 ? -1.473 0.858 5.861 1.00 87.56 80 SER A C 1
ATOM 625 O O . SER A 1 80 ? -2.325 1.611 5.387 1.00 87.56 80 SER A O 1
ATOM 627 N N . SER A 1 81 ? -0.787 -0.005 5.106 1.00 84.88 81 SER A N 1
ATOM 628 C CA . SER A 1 81 ? -0.864 -0.025 3.644 1.00 84.88 81 SER A CA 1
ATOM 629 C C . SER A 1 81 ? -2.272 -0.305 3.119 1.00 84.88 81 SER A C 1
ATOM 631 O O . SER A 1 81 ? -2.698 0.358 2.177 1.00 84.88 81 SER A O 1
ATOM 633 N N . GLN A 1 82 ? -3.030 -1.235 3.715 1.00 87.38 82 GLN A N 1
ATOM 634 C CA . GLN A 1 82 ? -4.394 -1.539 3.256 1.00 87.38 82 GLN A CA 1
ATOM 635 C C . GLN A 1 82 ? -5.328 -0.339 3.450 1.00 87.38 82 GLN A C 1
ATOM 637 O O . GLN A 1 82 ? -6.040 0.043 2.522 1.00 87.38 82 GLN A O 1
ATOM 642 N N . PHE A 1 83 ? -5.259 0.334 4.605 1.00 91.69 83 PHE A N 1
ATOM 643 C CA . PHE A 1 83 ? -6.022 1.567 4.824 1.00 91.69 83 PHE A CA 1
ATOM 644 C C . PHE A 1 83 ? -5.621 2.683 3.853 1.00 91.69 83 PHE A C 1
ATOM 646 O O . PHE A 1 83 ? -6.488 3.418 3.376 1.00 91.69 83 PHE A O 1
ATOM 653 N N . GLN A 1 84 ? -4.329 2.807 3.535 1.00 91.50 84 GLN A N 1
ATOM 654 C CA . GLN A 1 84 ? -3.858 3.800 2.573 1.00 91.50 84 GLN A CA 1
ATOM 655 C C . GLN A 1 84 ? -4.370 3.521 1.159 1.00 91.50 84 GLN A C 1
ATOM 657 O O . GLN A 1 84 ? -4.905 4.423 0.516 1.00 91.50 84 GLN A O 1
ATOM 662 N N . PHE A 1 85 ? -4.235 2.282 0.679 1.00 88.56 85 PHE A N 1
ATOM 663 C CA . PHE A 1 85 ? -4.729 1.890 -0.639 1.00 88.56 85 PHE A CA 1
ATOM 664 C C . PHE A 1 85 ? -6.238 2.070 -0.750 1.00 88.56 85 PHE A C 1
ATOM 666 O O . PHE A 1 85 ? -6.716 2.545 -1.777 1.00 88.56 85 PHE A O 1
ATOM 673 N N . ASP A 1 86 ? -6.992 1.753 0.297 1.00 91.06 86 ASP A N 1
ATOM 674 C CA . ASP A 1 86 ? -8.439 1.933 0.283 1.00 91.06 86 ASP A CA 1
ATOM 675 C C . ASP A 1 86 ? -8.857 3.394 0.265 1.00 91.06 86 ASP A C 1
ATOM 677 O O . ASP A 1 86 ? -9.813 3.736 -0.435 1.00 91.06 86 ASP A O 1
ATOM 681 N N . LEU A 1 87 ? -8.128 4.262 0.972 1.00 92.06 87 LEU A N 1
ATOM 682 C CA . LEU A 1 87 ? -8.345 5.700 0.882 1.00 92.06 87 LEU A CA 1
ATOM 683 C C . LEU A 1 87 ? -8.037 6.213 -0.524 1.00 92.06 87 LEU A C 1
ATOM 685 O O . LEU A 1 87 ? -8.864 6.902 -1.116 1.00 92.06 87 LEU A O 1
ATOM 689 N N . LEU A 1 88 ? -6.896 5.816 -1.089 1.00 90.75 88 LEU A N 1
ATOM 690 C CA . LEU A 1 88 ? -6.513 6.209 -2.439 1.00 90.75 88 LEU A CA 1
ATOM 691 C C . LEU A 1 88 ? -7.542 5.736 -3.483 1.00 90.75 88 LEU A C 1
ATOM 693 O O . LEU A 1 88 ? -7.959 6.509 -4.342 1.00 90.75 88 LEU A O 1
ATOM 697 N N . ARG A 1 89 ? -8.008 4.487 -3.386 1.00 89.06 89 ARG A N 1
ATOM 698 C CA . ARG A 1 89 ? -9.042 3.916 -4.268 1.00 89.06 89 ARG A CA 1
ATOM 699 C C . ARG A 1 89 ? -10.391 4.621 -4.117 1.00 89.06 89 ARG A C 1
ATOM 701 O O . ARG A 1 89 ? -11.138 4.735 -5.087 1.00 89.06 89 ARG A O 1
ATOM 708 N N . HIS A 1 90 ? -10.719 5.060 -2.905 1.00 90.50 90 HIS A N 1
ATOM 709 C CA . HIS A 1 90 ? -11.949 5.792 -2.635 1.00 90.50 90 HIS A CA 1
ATOM 710 C C . HIS A 1 90 ? -11.897 7.214 -3.211 1.00 90.50 90 HIS A C 1
ATOM 712 O O . HIS A 1 90 ? -12.822 7.603 -3.916 1.00 90.50 90 HIS A O 1
ATOM 718 N N . GLU A 1 91 ? -10.821 7.961 -2.948 1.00 89.81 91 GLU A N 1
ATOM 719 C CA . GLU A 1 91 ? -10.686 9.374 -3.334 1.00 89.81 91 GLU A CA 1
ATOM 720 C C . GLU A 1 91 ? -10.314 9.564 -4.813 1.00 89.81 91 GLU A C 1
ATOM 722 O O . GLU A 1 91 ? -10.856 10.455 -5.463 1.00 89.81 91 GLU A O 1
ATOM 727 N N . PHE A 1 92 ? -9.415 8.739 -5.360 1.00 86.81 92 PHE A N 1
ATOM 728 C CA . PHE A 1 92 ? -8.843 8.953 -6.697 1.00 86.81 92 PHE A CA 1
ATOM 729 C C . PHE A 1 92 ? -9.383 7.990 -7.749 1.00 86.81 92 PHE A C 1
ATOM 731 O O . PHE A 1 92 ? -9.707 8.415 -8.855 1.00 86.81 92 PHE A O 1
ATOM 738 N N . SER A 1 93 ? -9.541 6.708 -7.411 1.00 83.88 93 SER A N 1
ATOM 739 C CA . SER A 1 93 ? -10.139 5.729 -8.334 1.00 83.88 93 SER A CA 1
ATOM 740 C C . SER A 1 93 ? -11.673 5.735 -8.304 1.00 83.88 93 SER A C 1
ATOM 742 O O . SER A 1 93 ? -12.299 5.014 -9.078 1.00 83.88 93 SER A O 1
ATOM 744 N N . LEU A 1 94 ? -12.286 6.522 -7.406 1.00 86.50 94 LEU A N 1
ATOM 745 C CA . LEU A 1 94 ? -13.738 6.660 -7.233 1.00 86.50 94 LEU A CA 1
ATOM 746 C C . LEU A 1 94 ? -14.473 5.315 -7.090 1.00 86.50 94 LEU A C 1
ATOM 748 O O . LEU A 1 94 ? -15.644 5.180 -7.453 1.00 86.50 94 LEU A O 1
ATOM 752 N N . LEU A 1 95 ? -13.803 4.301 -6.528 1.00 86.38 95 LEU A N 1
ATOM 753 C CA . LEU A 1 95 ? -14.370 2.954 -6.430 1.00 86.38 95 LEU A CA 1
ATOM 754 C C . LEU A 1 95 ? -15.470 2.851 -5.372 1.00 86.38 95 LEU A C 1
ATOM 756 O O . LEU A 1 95 ? -16.229 1.886 -5.400 1.00 86.38 95 LEU A O 1
ATOM 760 N N . ASN A 1 96 ? -15.623 3.871 -4.517 1.00 88.06 96 ASN A N 1
ATOM 761 C CA . ASN A 1 96 ? -16.513 3.888 -3.352 1.00 88.06 96 ASN A CA 1
ATOM 762 C C . ASN A 1 96 ? -16.094 2.898 -2.251 1.00 88.06 96 ASN A C 1
ATOM 764 O O . ASN A 1 96 ? -16.924 2.440 -1.471 1.00 88.06 96 ASN A O 1
ATOM 768 N N . THR A 1 97 ? -14.787 2.638 -2.132 1.00 89.81 97 THR A N 1
ATOM 769 C CA . THR A 1 97 ? -14.212 1.609 -1.250 1.00 89.81 97 THR A CA 1
ATOM 770 C C . THR A 1 97 ? -14.665 1.709 0.207 1.00 89.81 97 THR A C 1
ATOM 772 O O . THR A 1 97 ? -15.022 0.703 0.811 1.00 89.81 97 THR A O 1
ATOM 775 N N . ARG A 1 98 ? -14.692 2.925 0.770 1.00 92.81 98 ARG A N 1
ATOM 776 C CA . ARG A 1 98 ? -15.077 3.216 2.163 1.00 92.81 98 ARG A CA 1
ATOM 777 C C . ARG A 1 98 ? -16.562 3.561 2.361 1.00 92.81 98 ARG A C 1
ATOM 779 O O . ARG A 1 98 ? -16.935 4.069 3.417 1.00 92.81 98 ARG A O 1
ATOM 786 N N . THR A 1 99 ? -17.411 3.358 1.358 1.00 88.56 99 THR A N 1
ATOM 787 C CA . THR A 1 99 ? -18.839 3.699 1.450 1.00 88.56 99 THR A CA 1
ATOM 788 C C . THR A 1 99 ? -19.587 2.682 2.321 1.00 88.56 99 THR A C 1
ATOM 790 O O . THR A 1 99 ? -19.442 1.477 2.146 1.00 88.56 99 THR A O 1
ATOM 793 N N . LEU A 1 100 ? -20.400 3.163 3.260 1.00 85.75 100 LEU A N 1
ATOM 794 C CA . LEU A 1 100 ? -21.257 2.342 4.122 1.00 85.75 100 LEU A CA 1
ATOM 795 C C . LEU A 1 100 ? -22.581 2.008 3.432 1.00 85.75 100 LEU A C 1
ATOM 797 O O . LEU A 1 100 ? -23.018 0.860 3.432 1.00 85.75 100 LEU A O 1
ATOM 801 N N . ASP A 1 101 ? -23.196 3.021 2.822 1.00 78.81 101 ASP A N 1
ATOM 802 C CA . ASP A 1 101 ? -24.491 2.937 2.149 1.00 78.81 101 ASP A CA 1
ATOM 803 C C . ASP A 1 101 ? -24.421 3.784 0.873 1.00 78.81 101 ASP A C 1
ATOM 805 O O . ASP A 1 101 ? -24.249 5.005 0.932 1.00 78.81 101 ASP A O 1
ATOM 809 N N . LYS A 1 102 ? -24.498 3.120 -0.287 1.00 73.31 102 LYS A N 1
ATOM 810 C CA . LYS A 1 102 ? -24.425 3.775 -1.600 1.00 73.31 102 LYS A CA 1
ATOM 811 C C . LYS A 1 102 ? -25.649 4.639 -1.881 1.00 73.31 102 LYS A C 1
ATOM 813 O O . LYS A 1 102 ? -25.491 5.716 -2.445 1.00 73.31 102 LYS A O 1
ATOM 818 N N . ASP A 1 103 ? -26.832 4.191 -1.470 1.00 77.44 103 ASP A N 1
ATOM 819 C CA . ASP A 1 103 ? -28.091 4.876 -1.767 1.00 77.44 103 ASP A CA 1
ATOM 820 C C . ASP A 1 103 ? -28.219 6.162 -0.943 1.00 77.44 103 ASP A C 1
ATOM 822 O O . ASP A 1 103 ? -28.779 7.155 -1.405 1.00 77.44 103 ASP A O 1
ATOM 826 N N . LYS A 1 104 ? -27.645 6.167 0.266 1.00 75.25 104 LYS A N 1
ATOM 827 C CA . LYS A 1 104 ? -27.616 7.337 1.159 1.00 75.25 104 LYS A CA 1
ATOM 828 C C . LYS A 1 104 ? -26.334 8.166 1.070 1.00 75.25 104 LYS A C 1
ATOM 830 O O . LYS A 1 104 ? -26.234 9.185 1.750 1.00 75.25 104 LYS A O 1
ATOM 835 N N . GLY A 1 105 ? -25.346 7.731 0.288 1.00 75.81 105 GLY A N 1
ATOM 836 C CA . GLY A 1 105 ? -24.036 8.384 0.206 1.00 75.81 105 GLY A CA 1
ATOM 837 C C . GLY A 1 105 ? -23.280 8.423 1.541 1.00 75.81 105 GLY A C 1
ATOM 838 O O . GLY A 1 105 ? -22.485 9.334 1.766 1.00 75.81 105 GLY A O 1
ATOM 839 N N . LEU A 1 106 ? -23.534 7.470 2.447 1.00 84.38 106 LEU A N 1
ATOM 840 C CA . LEU A 1 106 ? -22.864 7.418 3.749 1.00 84.38 106 LEU A CA 1
ATOM 841 C C . LEU A 1 106 ? -21.459 6.843 3.585 1.00 84.38 106 LEU A C 1
ATOM 843 O O . LEU A 1 106 ? -21.286 5.762 3.024 1.00 84.38 106 LEU A O 1
ATOM 847 N N . ILE A 1 107 ? -20.457 7.545 4.108 1.00 88.88 107 ILE A N 1
ATOM 848 C CA . ILE A 1 107 ? -19.040 7.175 4.014 1.00 88.88 107 ILE A CA 1
ATOM 849 C C . ILE A 1 107 ? -18.505 6.894 5.416 1.00 88.88 107 ILE A C 1
ATOM 851 O O . ILE A 1 107 ? -18.834 7.612 6.363 1.00 88.88 107 ILE A O 1
ATOM 855 N N . ARG A 1 108 ? -17.650 5.873 5.554 1.00 92.88 108 ARG A N 1
ATOM 856 C CA . ARG A 1 108 ? -16.963 5.583 6.815 1.00 92.88 108 ARG A CA 1
ATOM 857 C C . ARG A 1 108 ? -16.028 6.733 7.177 1.00 92.88 108 ARG A C 1
ATOM 859 O O . ARG A 1 108 ? -14.992 6.935 6.530 1.00 92.88 108 ARG A O 1
ATOM 866 N N . ARG A 1 109 ? -16.384 7.447 8.241 1.00 91.94 109 ARG A N 1
ATOM 867 C CA . ARG A 1 109 ? -15.622 8.573 8.784 1.00 91.94 109 ARG A CA 1
ATOM 868 C C . ARG A 1 109 ? -14.296 8.120 9.399 1.00 91.94 109 ARG A C 1
ATOM 870 O O . ARG A 1 109 ? -14.109 6.954 9.732 1.00 91.94 109 ARG A O 1
ATOM 877 N N . PHE A 1 110 ? -13.386 9.071 9.549 1.00 95.75 110 PHE A N 1
ATOM 878 C CA . PHE A 1 110 ? -12.122 8.908 10.260 1.00 95.75 110 PHE A CA 1
ATOM 879 C C . PHE A 1 110 ? -12.302 9.319 11.728 1.00 95.75 110 PHE A C 1
ATOM 881 O O . PHE A 1 110 ? -11.822 10.373 12.138 1.00 95.75 110 PHE A O 1
ATOM 888 N N . ASP A 1 111 ? -13.055 8.532 12.505 1.00 96.75 111 ASP A N 1
ATOM 889 C CA . ASP A 1 111 ? -13.442 8.948 13.861 1.00 96.75 111 ASP A CA 1
ATOM 890 C C . ASP A 1 111 ? -12.335 8.696 14.895 1.00 96.75 111 ASP A C 1
ATOM 892 O O . ASP A 1 111 ? -12.016 9.606 15.659 1.00 96.75 111 ASP A O 1
ATOM 896 N N . ALA A 1 112 ? -11.728 7.503 14.919 1.00 97.50 112 ALA A N 1
ATOM 897 C CA . ALA A 1 112 ? -10.600 7.186 15.796 1.00 97.50 112 ALA A CA 1
ATOM 898 C C . ALA A 1 112 ? -9.663 6.132 15.186 1.00 97.50 112 ALA A C 1
ATOM 900 O O . ALA A 1 112 ? -10.119 5.169 14.570 1.00 97.50 112 ALA A O 1
ATOM 901 N N . VAL A 1 113 ? -8.357 6.291 15.418 1.00 96.88 113 VAL A N 1
ATOM 902 C CA . VAL A 1 113 ? -7.336 5.301 15.052 1.00 96.88 113 VAL A CA 1
ATOM 903 C C . VAL A 1 113 ? -6.541 4.864 16.277 1.00 96.88 113 VAL A C 1
ATOM 905 O O . VAL A 1 113 ? -6.142 5.697 17.093 1.00 96.88 113 VAL A O 1
ATOM 908 N N . ILE A 1 114 ? -6.310 3.558 16.408 1.00 96.25 114 ILE A N 1
ATOM 909 C CA . ILE A 1 114 ? -5.442 2.980 17.440 1.00 96.25 114 ILE A CA 1
ATOM 910 C C . ILE A 1 114 ? -4.308 2.236 16.741 1.00 96.25 114 ILE A C 1
ATOM 912 O O . ILE A 1 114 ? -4.549 1.272 16.020 1.00 96.25 114 ILE A O 1
ATOM 916 N N . ILE A 1 115 ? -3.077 2.687 16.948 1.00 92.88 115 ILE A N 1
ATOM 917 C CA . ILE A 1 115 ? -1.874 2.144 16.319 1.00 92.88 115 ILE A CA 1
ATOM 918 C C . ILE A 1 115 ? -1.161 1.257 17.342 1.00 92.88 115 ILE A C 1
ATOM 920 O O . ILE A 1 115 ? -0.721 1.741 18.388 1.00 92.88 115 ILE A O 1
ATOM 924 N N . ASP A 1 116 ? -1.070 -0.037 17.058 1.00 89.94 116 ASP A N 1
ATOM 925 C CA . ASP A 1 116 ? -0.212 -0.958 17.800 1.00 89.94 116 ASP A CA 1
ATOM 926 C C . ASP A 1 116 ? 1.213 -0.913 17.233 1.00 89.94 116 ASP A C 1
ATOM 928 O O . ASP A 1 116 ? 1.402 -0.689 16.040 1.00 89.94 116 ASP A O 1
ATOM 932 N N . GLU A 1 117 ? 2.211 -1.101 18.094 1.00 83.94 117 GLU A N 1
ATOM 933 C CA . GLU A 1 117 ? 3.641 -1.028 17.741 1.00 83.94 117 GLU A CA 1
ATOM 934 C C . GLU A 1 117 ? 4.024 0.263 16.987 1.00 83.94 117 GLU A C 1
ATOM 936 O O . GLU A 1 117 ? 4.623 0.258 15.910 1.00 83.94 117 GLU A O 1
ATOM 941 N N . VAL A 1 118 ? 3.669 1.404 17.588 1.00 82.94 118 VAL A N 1
ATOM 942 C CA . VAL A 1 118 ? 3.889 2.757 17.037 1.00 82.94 118 VAL A CA 1
ATOM 943 C C . VAL A 1 118 ? 5.322 2.997 16.553 1.00 82.94 118 VAL A C 1
ATOM 945 O O . VAL A 1 118 ? 5.526 3.677 15.552 1.00 82.94 118 VAL A O 1
ATOM 948 N N . ASP A 1 119 ? 6.315 2.478 17.266 1.00 73.69 119 ASP A N 1
ATOM 949 C CA . ASP A 1 119 ? 7.732 2.646 16.952 1.00 73.69 119 ASP A CA 1
ATOM 950 C C . ASP A 1 119 ? 8.102 2.024 15.606 1.00 73.69 119 ASP A C 1
ATOM 952 O O . ASP A 1 119 ? 8.691 2.710 14.769 1.00 73.69 119 ASP A O 1
ATOM 956 N N . SER A 1 120 ? 7.659 0.796 15.339 1.00 70.44 120 SER A N 1
ATOM 957 C CA . SER A 1 120 ? 7.900 0.145 14.049 1.00 70.44 120 SER A CA 1
ATOM 958 C C . SER A 1 120 ? 7.216 0.889 12.895 1.00 70.44 120 SER A C 1
ATOM 960 O O . SER A 1 120 ? 7.800 1.080 11.832 1.00 70.44 120 SER A O 1
ATOM 962 N N . MET A 1 121 ? 5.993 1.387 13.095 1.00 67.62 121 MET A N 1
ATOM 963 C CA . MET A 1 121 ? 5.225 1.992 11.996 1.00 67.62 121 MET A CA 1
ATOM 964 C C . MET A 1 121 ? 5.554 3.467 11.727 1.00 67.62 121 MET A C 1
ATOM 966 O O . MET A 1 121 ? 5.424 3.939 10.594 1.00 67.62 121 MET A O 1
ATOM 970 N N . LEU A 1 122 ? 5.929 4.229 12.759 1.00 65.94 122 LEU A N 1
ATOM 971 C CA . LEU A 1 122 ? 6.140 5.678 12.643 1.00 65.94 122 LEU A CA 1
ATOM 972 C C . LEU A 1 122 ? 7.606 6.076 12.517 1.00 65.94 122 LEU A C 1
ATOM 974 O O . LEU A 1 122 ? 7.875 7.178 12.039 1.00 65.94 122 LEU A O 1
ATOM 978 N N . ILE A 1 123 ? 8.537 5.224 12.946 1.00 63.84 123 ILE A N 1
ATOM 979 C CA . ILE A 1 123 ? 9.973 5.506 12.878 1.00 63.84 123 ILE A CA 1
ATOM 980 C C . ILE A 1 123 ? 10.587 4.696 11.740 1.00 63.84 123 ILE A C 1
ATOM 982 O O . ILE A 1 123 ? 11.142 5.292 10.817 1.00 63.84 123 ILE A O 1
ATOM 986 N N . ASP A 1 124 ? 10.415 3.371 11.760 1.00 62.16 124 ASP A N 1
ATOM 987 C CA . ASP A 1 124 ? 11.067 2.490 10.785 1.00 62.16 124 ASP A CA 1
ATOM 988 C C . ASP A 1 124 ? 10.372 2.543 9.412 1.00 62.16 124 ASP A C 1
ATOM 990 O O . ASP A 1 124 ? 11.033 2.620 8.376 1.00 62.16 124 ASP A O 1
ATOM 994 N N . GLU A 1 125 ? 9.036 2.596 9.383 1.00 61.34 125 GLU A N 1
ATOM 995 C CA . GLU A 1 125 ? 8.253 2.610 8.137 1.00 61.34 125 GLU A CA 1
ATOM 996 C C . GLU A 1 125 ? 7.826 4.005 7.645 1.00 61.34 125 GLU A C 1
ATOM 998 O O . GLU A 1 125 ? 7.042 4.099 6.698 1.00 61.34 125 GLU A O 1
ATOM 1003 N N . ASN A 1 126 ? 8.325 5.108 8.218 1.00 58.50 126 ASN A N 1
ATOM 1004 C CA . ASN A 1 126 ? 7.835 6.457 7.874 1.00 58.50 126 ASN A CA 1
ATOM 1005 C C . ASN A 1 126 ? 7.975 6.812 6.377 1.00 58.50 126 ASN A C 1
ATOM 1007 O O . ASN A 1 126 ? 7.201 7.602 5.835 1.00 58.50 126 ASN A O 1
ATOM 1011 N N . ASN A 1 127 ? 8.955 6.211 5.697 1.00 62.25 127 ASN A N 1
ATOM 1012 C CA . ASN A 1 127 ? 9.214 6.441 4.274 1.00 62.25 127 ASN A CA 1
ATOM 1013 C C . ASN A 1 127 ? 8.389 5.538 3.346 1.00 62.25 127 ASN A C 1
ATOM 1015 O O . ASN A 1 127 ? 8.462 5.686 2.124 1.00 62.25 127 ASN A O 1
ATOM 1019 N N . THR A 1 128 ? 7.610 4.605 3.892 1.00 66.94 128 THR A N 1
ATOM 1020 C CA . THR A 1 128 ? 6.802 3.689 3.091 1.00 66.94 128 THR A CA 1
ATOM 1021 C C . THR A 1 128 ? 5.557 4.421 2.595 1.00 66.94 128 THR A C 1
ATOM 1023 O O . THR A 1 128 ? 4.682 4.811 3.369 1.00 66.94 128 THR A O 1
ATOM 1026 N N . LEU A 1 129 ? 5.489 4.642 1.282 1.00 77.62 129 LEU A N 1
ATOM 1027 C CA . LEU A 1 129 ? 4.359 5.282 0.610 1.00 77.62 129 LEU A CA 1
ATOM 1028 C C . LEU A 1 129 ? 3.524 4.226 -0.112 1.00 77.62 129 LEU A C 1
ATOM 1030 O O . LEU A 1 129 ? 4.046 3.509 -0.970 1.00 77.62 129 LEU A O 1
ATOM 1034 N N . ALA A 1 130 ? 2.218 4.186 0.151 1.00 82.62 130 ALA A N 1
ATOM 1035 C CA . ALA A 1 130 ? 1.301 3.493 -0.746 1.00 82.62 130 ALA A CA 1
ATOM 1036 C C . ALA A 1 130 ? 1.174 4.306 -2.037 1.00 82.62 130 ALA A C 1
ATOM 1038 O O . ALA A 1 130 ? 0.913 5.509 -1.996 1.00 82.62 130 ALA A O 1
ATOM 1039 N N . ARG A 1 131 ? 1.366 3.652 -3.184 1.00 83.94 131 ARG A N 1
ATOM 1040 C CA . ARG A 1 131 ? 1.344 4.273 -4.514 1.00 83.94 131 ARG A CA 1
ATOM 1041 C C . ARG A 1 131 ? 0.296 3.582 -5.372 1.00 83.94 131 ARG A C 1
ATOM 1043 O O . ARG A 1 131 ? 0.441 2.397 -5.661 1.00 83.94 131 ARG A O 1
ATOM 1050 N N . LEU A 1 132 ? -0.724 4.318 -5.805 1.00 81.75 132 LEU A N 1
ATOM 1051 C CA . LEU A 1 132 ? -1.558 3.875 -6.917 1.00 81.75 132 LEU A CA 1
ATOM 1052 C C . LEU A 1 132 ? -0.833 4.191 -8.218 1.00 81.75 132 LEU A C 1
ATOM 1054 O O . LEU A 1 132 ? -0.361 5.310 -8.438 1.00 81.75 132 LEU A O 1
ATOM 1058 N N . ALA A 1 133 ? -0.718 3.173 -9.057 1.00 82.69 133 ALA A N 1
ATOM 1059 C CA . ALA A 1 133 ? -0.140 3.290 -10.375 1.00 82.69 133 ALA A CA 1
ATOM 1060 C C . ALA A 1 133 ? -1.175 2.846 -11.399 1.00 82.69 133 ALA A C 1
ATOM 1062 O O . ALA A 1 133 ? -1.765 1.777 -11.253 1.00 82.69 133 ALA A O 1
ATOM 1063 N N . ASP A 1 134 ? -1.358 3.670 -12.424 1.00 80.50 134 ASP A N 1
ATOM 1064 C CA . ASP A 1 134 ? -2.262 3.388 -13.529 1.00 80.50 134 ASP A CA 1
ATOM 1065 C C . ASP A 1 134 ? -1.480 3.253 -14.831 1.00 80.50 134 ASP A C 1
ATOM 1067 O O . ASP A 1 134 ? -0.419 3.856 -15.040 1.00 80.50 134 ASP A O 1
ATOM 1071 N N . GLN A 1 135 ? -2.032 2.439 -15.722 1.00 80.25 135 GLN A N 1
ATOM 1072 C CA . GLN A 1 135 ? -1.583 2.336 -17.098 1.00 80.25 135 GLN A CA 1
ATOM 1073 C C . GLN A 1 135 ? -2.158 3.521 -17.877 1.00 80.25 135 GLN A C 1
ATOM 1075 O O . GLN A 1 135 ? -3.374 3.682 -17.983 1.00 80.25 135 GLN A O 1
ATOM 1080 N N . LEU A 1 136 ? -1.280 4.364 -18.416 1.00 81.44 136 LEU A N 1
ATOM 1081 C CA . LEU A 1 136 ? -1.696 5.459 -19.287 1.00 81.44 136 LEU A CA 1
ATOM 1082 C C . LEU A 1 136 ? -1.772 4.973 -20.743 1.00 81.44 136 LEU A C 1
ATOM 1084 O O . LEU A 1 136 ? -0.960 4.135 -21.143 1.00 81.44 136 LEU A O 1
ATOM 1088 N N . PRO A 1 137 ? -2.694 5.507 -21.563 1.00 81.19 137 PRO A N 1
ATOM 1089 C CA . PRO A 1 137 ? -2.699 5.229 -22.995 1.00 81.19 137 PRO A CA 1
ATOM 1090 C C . PRO A 1 137 ? -1.350 5.585 -23.628 1.00 81.19 137 PRO A C 1
ATOM 1092 O O . PRO A 1 137 ? -0.812 6.666 -23.377 1.00 81.19 137 PRO A O 1
ATOM 1095 N N . GLY A 1 138 ? -0.811 4.701 -24.465 1.00 81.75 138 GLY A N 1
ATOM 1096 C CA . GLY A 1 138 ? 0.463 4.911 -25.143 1.00 81.75 138 GLY A CA 1
ATOM 1097 C C . GLY A 1 138 ? 1.678 4.325 -24.414 1.00 81.75 138 GLY A C 1
ATOM 1098 O O . GLY A 1 138 ? 2.795 4.425 -24.928 1.00 81.75 138 GLY A O 1
ATOM 1099 N N . MET A 1 139 ? 1.503 3.694 -23.249 1.00 86.94 139 MET A N 1
ATOM 1100 C CA . MET A 1 139 ? 2.602 3.007 -22.558 1.00 86.94 139 MET A CA 1
ATOM 1101 C C . MET A 1 139 ? 3.097 1.777 -23.331 1.00 86.94 139 MET A C 1
ATOM 1103 O O . MET A 1 139 ? 4.258 1.391 -23.193 1.00 86.94 139 MET A O 1
ATOM 1107 N N . GLU A 1 140 ? 2.284 1.224 -24.234 1.00 87.19 140 GLU A N 1
ATOM 1108 C CA . GLU A 1 140 ? 2.672 0.145 -25.140 1.00 87.19 140 GLU A CA 1
ATOM 1109 C C . GLU A 1 140 ? 3.848 0.515 -26.066 1.00 87.19 140 GLU A C 1
ATOM 1111 O O . GLU A 1 140 ? 4.648 -0.354 -26.427 1.00 87.19 140 GLU A O 1
ATOM 1116 N N . TRP A 1 141 ? 4.016 1.805 -26.396 1.00 88.12 141 TRP A N 1
ATOM 1117 C CA . TRP A 1 141 ? 5.128 2.300 -27.222 1.00 88.12 141 TRP A CA 1
ATOM 1118 C C . TRP A 1 141 ? 6.486 2.194 -26.525 1.00 88.12 141 TRP A C 1
ATOM 1120 O O . TRP A 1 141 ? 7.523 2.279 -27.183 1.00 88.12 141 TRP A O 1
ATOM 1130 N N . LEU A 1 142 ? 6.496 1.997 -25.205 1.00 90.75 142 LEU A N 1
ATOM 1131 C CA . LEU A 1 142 ? 7.718 1.869 -24.417 1.00 90.75 142 LEU A CA 1
ATOM 1132 C C . LEU A 1 142 ? 8.251 0.435 -24.401 1.00 90.75 142 LEU A C 1
ATOM 1134 O O . LEU A 1 142 ? 9.451 0.239 -24.211 1.00 90.75 142 LEU A O 1
ATOM 1138 N N . ASN A 1 143 ? 7.403 -0.565 -24.664 1.00 91.88 143 ASN A N 1
ATOM 1139 C CA . ASN A 1 143 ? 7.800 -1.975 -24.631 1.00 91.88 143 ASN A CA 1
ATOM 1140 C C . ASN A 1 143 ? 9.006 -2.270 -25.546 1.00 91.88 143 ASN A C 1
ATOM 1142 O O . ASN A 1 143 ? 9.962 -2.885 -25.069 1.00 91.88 143 ASN A O 1
ATOM 1146 N N . PRO A 1 144 ? 9.055 -1.800 -26.813 1.00 91.31 144 PRO A N 1
ATOM 1147 C CA . PRO A 1 144 ? 10.231 -1.984 -27.665 1.00 91.31 144 PRO A CA 1
ATOM 1148 C C . PRO A 1 144 ? 11.512 -1.363 -27.090 1.00 91.31 144 PRO A C 1
ATOM 1150 O O . PRO A 1 144 ? 12.591 -1.925 -27.260 1.00 91.31 144 PRO A O 1
ATOM 1153 N N . VAL A 1 145 ? 11.403 -0.230 -26.385 1.00 92.62 145 VAL A N 1
ATOM 1154 C CA . VAL A 1 145 ? 12.550 0.430 -25.742 1.00 92.62 145 VAL A CA 1
ATOM 1155 C C . VAL A 1 145 ? 13.070 -0.423 -24.590 1.00 92.62 145 VAL A C 1
ATOM 1157 O O . VAL A 1 145 ? 14.272 -0.669 -24.518 1.00 92.62 145 VAL A O 1
ATOM 1160 N N . LEU A 1 146 ? 12.179 -0.937 -23.736 1.00 94.69 146 LEU A N 1
ATOM 1161 C CA . LEU A 1 146 ? 12.553 -1.841 -22.644 1.00 94.69 146 LEU A CA 1
ATOM 1162 C C . LEU A 1 146 ? 13.194 -3.130 -23.173 1.00 94.69 146 LEU A C 1
ATOM 1164 O O . LEU A 1 146 ? 14.225 -3.556 -22.659 1.00 94.69 146 LEU A O 1
ATOM 1168 N N . TYR A 1 147 ? 12.646 -3.726 -24.236 1.00 93.69 147 TYR A N 1
ATOM 1169 C CA . TYR A 1 147 ? 13.271 -4.880 -24.888 1.00 93.69 147 TYR A CA 1
ATOM 1170 C C . TYR A 1 147 ? 14.659 -4.551 -25.452 1.00 93.69 147 TYR A C 1
ATOM 1172 O O . TYR A 1 147 ? 15.579 -5.352 -25.291 1.00 93.69 147 TYR A O 1
ATOM 1180 N N . GLY A 1 148 ? 14.835 -3.375 -26.065 1.00 92.25 148 GLY A N 1
ATOM 1181 C CA . GLY A 1 148 ? 16.136 -2.906 -26.549 1.00 92.25 148 GLY A CA 1
ATOM 1182 C C . GLY A 1 148 ? 17.162 -2.768 -25.422 1.00 92.25 148 GLY A C 1
ATOM 1183 O O . GLY A 1 148 ? 18.260 -3.313 -25.522 1.00 92.25 148 GLY A O 1
ATOM 1184 N N . ILE A 1 149 ? 16.770 -2.131 -24.312 1.00 94.94 149 ILE A N 1
ATOM 1185 C CA . ILE A 1 149 ? 17.598 -2.007 -23.101 1.00 94.94 149 ILE A CA 1
ATOM 1186 C C . ILE A 1 149 ? 17.996 -3.391 -22.582 1.00 94.94 149 ILE A C 1
ATOM 1188 O O . ILE A 1 149 ? 19.179 -3.648 -22.347 1.00 94.94 149 ILE A O 1
ATOM 1192 N N . TRP A 1 150 ? 17.023 -4.297 -22.440 1.00 96.06 150 TRP A N 1
ATOM 1193 C CA . TRP A 1 150 ? 17.288 -5.652 -21.968 1.00 96.06 150 TRP A CA 1
ATOM 1194 C C . TRP A 1 150 ? 18.238 -6.401 -22.901 1.00 96.06 150 TRP A C 1
ATOM 1196 O O . TRP A 1 150 ? 19.168 -7.032 -22.420 1.00 96.06 150 TRP A O 1
ATOM 1206 N N . SER A 1 151 ? 18.072 -6.291 -24.221 1.00 93.38 151 SER A N 1
ATOM 1207 C CA . SER A 1 151 ? 18.959 -6.941 -25.192 1.00 93.38 151 SER A CA 1
ATOM 1208 C C . SER A 1 151 ? 20.406 -6.457 -25.073 1.00 93.38 151 SER A C 1
ATOM 1210 O O . SER A 1 151 ? 21.326 -7.272 -25.154 1.00 93.38 151 SER A O 1
ATOM 1212 N N . CYS A 1 152 ? 20.625 -5.153 -24.871 1.00 92.19 152 CYS A N 1
ATOM 1213 C CA . CYS A 1 152 ? 21.965 -4.618 -24.633 1.00 92.19 152 CYS A CA 1
ATOM 1214 C C . CYS A 1 152 ? 22.557 -5.191 -23.343 1.00 92.19 152 CYS A C 1
ATOM 1216 O O . CYS A 1 152 ? 23.680 -5.690 -23.343 1.00 92.19 152 CYS A O 1
ATOM 1218 N N . ILE A 1 153 ? 21.786 -5.177 -22.257 1.00 93.94 153 ILE A N 1
ATOM 1219 C CA . ILE A 1 153 ? 22.251 -5.625 -20.942 1.00 93.94 153 ILE A CA 1
ATOM 1220 C C . ILE A 1 153 ? 22.472 -7.135 -20.902 1.00 93.94 153 ILE A C 1
ATOM 1222 O O . ILE A 1 153 ? 23.451 -7.584 -20.309 1.00 93.94 153 ILE A O 1
ATOM 1226 N N . ASP A 1 154 ? 21.612 -7.931 -21.534 1.00 93.12 154 ASP A N 1
ATOM 1227 C CA . ASP A 1 154 ? 21.706 -9.389 -21.555 1.00 93.12 154 ASP A CA 1
ATOM 1228 C C . ASP A 1 154 ? 22.954 -9.866 -22.311 1.00 93.12 154 ASP A C 1
ATOM 1230 O O . ASP A 1 154 ? 23.642 -10.775 -21.843 1.00 93.12 154 ASP A O 1
ATOM 1234 N N . SER A 1 155 ? 23.329 -9.158 -23.384 1.00 91.19 155 SER A N 1
ATOM 1235 C CA . SER A 1 155 ? 24.547 -9.428 -24.160 1.00 91.19 155 SER A CA 1
ATOM 1236 C C . SER A 1 155 ? 25.858 -9.141 -23.412 1.00 91.19 155 SER A C 1
ATOM 1238 O O . SER A 1 155 ? 26.913 -9.661 -23.781 1.00 91.19 155 SER A O 1
ATOM 1240 N N . GLU A 1 156 ? 25.809 -8.345 -22.341 1.00 91.75 156 GLU A N 1
ATOM 1241 C CA . GLU A 1 156 ? 26.988 -7.907 -21.597 1.00 91.75 156 GLU A CA 1
ATOM 1242 C C . GLU A 1 156 ? 27.252 -8.776 -20.358 1.00 91.75 156 GLU A C 1
ATOM 1244 O O . GLU A 1 156 ? 26.345 -9.090 -19.583 1.00 91.75 156 GLU A O 1
ATOM 1249 N N . LYS A 1 157 ? 28.517 -9.160 -20.136 1.00 87.69 157 LYS A N 1
ATOM 1250 C CA . LYS A 1 157 ? 28.917 -9.947 -18.950 1.00 87.69 157 LYS A CA 1
ATOM 1251 C C . LYS A 1 157 ? 28.922 -9.106 -17.673 1.00 87.69 157 LYS A C 1
ATOM 1253 O O . LYS A 1 157 ? 28.457 -9.569 -16.639 1.00 87.69 157 LYS A O 1
ATOM 1258 N N . GLU A 1 158 ? 29.415 -7.874 -17.772 1.00 90.25 158 GLU A N 1
ATOM 1259 C CA . GLU A 1 158 ? 29.515 -6.913 -16.667 1.00 90.25 158 GLU A CA 1
ATOM 1260 C C . GLU A 1 158 ? 28.814 -5.600 -17.055 1.00 90.25 158 GLU A C 1
ATOM 1262 O O . GLU A 1 158 ? 29.465 -4.595 -17.357 1.00 90.25 158 GLU A O 1
ATOM 1267 N N . PRO A 1 159 ? 27.469 -5.590 -17.099 1.00 87.69 159 PRO A N 1
ATOM 1268 C CA . PRO A 1 159 ? 26.718 -4.444 -17.603 1.00 87.69 159 PRO A CA 1
ATOM 1269 C C . PRO A 1 159 ? 26.881 -3.196 -16.719 1.00 87.69 159 PRO A C 1
ATOM 1271 O O . PRO A 1 159 ? 26.827 -2.083 -17.234 1.00 87.69 159 PRO A O 1
ATOM 1274 N N . SER A 1 160 ? 27.177 -3.359 -15.424 1.00 88.25 160 SER A N 1
ATOM 1275 C CA . SER A 1 160 ? 27.427 -2.250 -14.492 1.00 88.25 160 SER A CA 1
ATOM 1276 C C . SER A 1 160 ? 28.625 -1.383 -14.891 1.00 88.25 160 SER A C 1
ATOM 1278 O O . SER A 1 160 ? 28.593 -0.173 -14.694 1.00 88.25 160 SER A O 1
ATOM 1280 N N . VAL A 1 161 ? 29.666 -1.970 -15.494 1.00 89.56 161 VAL A N 1
ATOM 1281 C CA . VAL A 1 161 ? 30.874 -1.236 -15.922 1.00 89.56 161 VAL A CA 1
ATOM 1282 C C . VAL A 1 161 ? 30.613 -0.440 -17.202 1.00 89.56 161 VAL A C 1
ATOM 1284 O O . VAL A 1 161 ? 31.151 0.648 -17.391 1.00 89.56 161 VAL A O 1
ATOM 1287 N N . LYS A 1 162 ? 29.764 -0.965 -18.089 1.00 91.12 162 LYS A N 1
ATOM 1288 C CA . LYS A 1 162 ? 29.414 -0.338 -19.373 1.00 91.12 162 LYS A CA 1
ATOM 1289 C C . LYS A 1 162 ? 28.150 0.515 -19.315 1.00 91.12 162 LYS A C 1
ATOM 1291 O O . LYS A 1 162 ? 27.684 0.967 -20.358 1.00 91.12 162 LYS A O 1
ATOM 1296 N N . ARG A 1 163 ? 27.606 0.755 -18.123 1.00 92.81 163 ARG A N 1
ATOM 1297 C CA . ARG A 1 163 ? 26.354 1.483 -17.893 1.00 92.81 163 ARG A CA 1
ATOM 1298 C C . ARG A 1 163 ? 26.236 2.749 -18.746 1.00 92.81 163 ARG A C 1
ATOM 1300 O O . ARG A 1 163 ? 25.293 2.876 -19.521 1.00 92.81 163 ARG A O 1
ATOM 1307 N N . ASP A 1 164 ? 27.215 3.646 -18.657 1.00 92.62 164 ASP A N 1
ATOM 1308 C CA . ASP A 1 164 ? 27.160 4.938 -19.353 1.00 92.62 164 ASP A CA 1
ATOM 1309 C C . ASP A 1 164 ? 27.245 4.780 -20.880 1.00 92.62 164 ASP A C 1
ATOM 1311 O O . ASP A 1 164 ? 26.551 5.471 -21.622 1.00 92.62 164 ASP A O 1
ATOM 1315 N N . GLN A 1 165 ? 28.003 3.789 -21.365 1.00 92.00 165 GLN A N 1
ATOM 1316 C CA . GLN A 1 165 ? 28.057 3.460 -22.795 1.00 92.00 165 GLN A CA 1
ATOM 1317 C C . GLN A 1 165 ? 26.709 2.931 -23.303 1.00 92.00 165 GLN A C 1
ATOM 1319 O O . GLN A 1 165 ? 26.284 3.272 -24.407 1.00 92.00 165 GLN A O 1
ATOM 1324 N N . ILE A 1 166 ? 26.023 2.106 -22.505 1.00 91.50 166 ILE A N 1
ATOM 1325 C CA . ILE A 1 166 ? 24.693 1.579 -22.836 1.00 91.50 166 ILE A CA 1
ATOM 1326 C C . ILE A 1 166 ? 23.671 2.725 -22.870 1.00 91.50 166 ILE A C 1
ATOM 1328 O O . ILE A 1 166 ? 22.868 2.779 -23.802 1.00 91.50 166 ILE A O 1
ATOM 1332 N N . ILE A 1 167 ? 23.737 3.671 -21.923 1.00 92.69 167 ILE A N 1
ATOM 1333 C CA . ILE A 1 167 ? 22.892 4.878 -21.915 1.00 92.69 167 ILE A CA 1
ATOM 1334 C C . ILE A 1 167 ? 23.070 5.661 -23.219 1.00 92.69 167 ILE A C 1
ATOM 1336 O O . ILE A 1 167 ? 22.086 5.943 -23.906 1.00 92.69 167 ILE A O 1
ATOM 1340 N N . ASP A 1 168 ? 24.311 5.964 -23.599 1.00 92.38 168 ASP A N 1
ATOM 1341 C CA . ASP A 1 168 ? 24.598 6.736 -24.810 1.00 92.38 168 ASP A CA 1
ATOM 1342 C C . ASP A 1 168 ? 24.130 6.023 -26.085 1.00 92.38 168 ASP A C 1
ATOM 1344 O O . ASP A 1 168 ? 23.586 6.654 -26.997 1.00 92.38 168 ASP A O 1
ATOM 1348 N N . ASN A 1 169 ? 24.305 4.702 -26.156 1.00 90.38 169 ASN A N 1
ATOM 1349 C CA . ASN A 1 169 ? 23.851 3.898 -27.289 1.00 90.38 169 ASN A CA 1
ATOM 1350 C C . ASN A 1 169 ? 22.323 3.901 -27.409 1.00 90.38 169 ASN A C 1
ATOM 1352 O O . ASN A 1 169 ? 21.793 4.112 -28.502 1.00 90.38 169 ASN A O 1
ATOM 1356 N N . MET A 1 170 ? 21.612 3.739 -26.291 1.00 90.50 170 MET A N 1
ATOM 1357 C CA . MET A 1 170 ? 20.149 3.770 -26.271 1.00 90.50 170 MET A CA 1
ATOM 1358 C C . MET A 1 170 ? 19.600 5.150 -26.637 1.00 90.50 170 MET A C 1
ATOM 1360 O O . MET A 1 170 ? 18.657 5.243 -27.424 1.00 90.50 170 MET A O 1
ATOM 1364 N N . ARG A 1 171 ? 20.219 6.231 -26.149 1.00 91.38 171 ARG A N 1
ATOM 1365 C CA . ARG A 1 171 ? 19.841 7.607 -26.512 1.00 91.38 171 ARG A CA 1
ATOM 1366 C C . ARG A 1 171 ? 19.993 7.878 -28.002 1.00 91.38 171 ARG A C 1
ATOM 1368 O O . ARG A 1 171 ? 19.101 8.473 -28.613 1.00 91.38 171 ARG A O 1
ATOM 1375 N N . LYS A 1 172 ? 21.095 7.418 -28.603 1.00 88.88 172 LYS A N 1
ATOM 1376 C CA . LYS A 1 172 ? 21.318 7.516 -30.054 1.00 88.88 172 LYS A CA 1
ATOM 1377 C C . LYS A 1 172 ? 20.254 6.749 -30.828 1.00 88.88 172 LYS A C 1
ATOM 1379 O O . LYS A 1 172 ? 19.688 7.301 -31.764 1.00 88.88 172 LYS A O 1
ATOM 1384 N N . LEU A 1 173 ? 19.944 5.525 -30.402 1.00 86.44 173 LEU A N 1
ATOM 1385 C CA . LEU A 1 173 ? 18.955 4.672 -31.056 1.00 86.44 173 LEU A CA 1
ATOM 1386 C C . LEU A 1 173 ? 17.547 5.291 -31.011 1.00 86.44 173 LEU A C 1
ATOM 1388 O O . LEU A 1 173 ? 16.873 5.337 -32.033 1.00 86.44 173 LEU A O 1
ATOM 1392 N N . VAL A 1 174 ? 17.131 5.841 -29.866 1.00 86.12 174 VAL A N 1
ATOM 1393 C CA . VAL A 1 174 ? 15.828 6.523 -29.708 1.00 86.12 174 VAL A CA 1
ATOM 1394 C C . VAL A 1 174 ? 15.755 7.841 -30.492 1.00 86.12 174 VAL A C 1
ATOM 1396 O O . VAL A 1 174 ? 14.685 8.248 -30.960 1.00 86.12 174 VAL A O 1
ATOM 1399 N N . SER A 1 175 ? 16.886 8.529 -30.636 1.00 85.12 175 SER A N 1
ATOM 1400 C CA . SER A 1 175 ? 16.957 9.804 -31.354 1.00 85.12 175 SER A CA 1
ATOM 1401 C C . SER A 1 175 ? 17.027 9.632 -32.871 1.00 85.12 175 SER A C 1
ATOM 1403 O O . SER A 1 175 ? 16.618 10.548 -33.586 1.00 85.12 175 SER A O 1
ATOM 1405 N N . ASP A 1 176 ? 17.513 8.487 -33.362 1.00 83.62 176 ASP A N 1
ATOM 1406 C CA . ASP A 1 176 ? 17.714 8.229 -34.787 1.00 83.62 176 ASP A CA 1
ATOM 1407 C C . ASP A 1 176 ? 16.372 8.153 -35.545 1.00 83.62 176 ASP A C 1
ATOM 1409 O O . ASP A 1 176 ? 15.591 7.216 -35.336 1.00 83.62 176 ASP A O 1
ATOM 1413 N N . PRO A 1 177 ? 16.092 9.099 -36.468 1.00 72.75 177 PRO A N 1
ATOM 1414 C CA . PRO A 1 177 ? 14.887 9.084 -37.297 1.00 72.75 177 PRO A CA 1
ATOM 1415 C C . PRO A 1 177 ? 14.794 7.874 -38.233 1.00 72.75 177 PRO A C 1
ATOM 1417 O O . PRO A 1 177 ? 13.716 7.603 -38.757 1.00 72.75 177 PRO A O 1
ATOM 1420 N N . LYS A 1 178 ? 15.918 7.194 -38.495 1.00 75.00 178 LYS A N 1
ATOM 1421 C CA . LYS A 1 178 ? 15.996 6.001 -39.347 1.00 75.00 178 LYS A CA 1
ATOM 1422 C C . LYS A 1 178 ? 15.859 4.696 -38.566 1.00 75.00 178 LYS A C 1
ATOM 1424 O O . LYS A 1 178 ? 15.861 3.640 -39.191 1.00 75.00 178 LYS A O 1
ATOM 1429 N N . SER A 1 179 ? 15.768 4.754 -37.237 1.00 76.69 179 SER A N 1
ATOM 1430 C CA . SER A 1 179 ? 15.561 3.559 -36.424 1.00 76.69 179 SER A CA 1
ATOM 1431 C C . SER A 1 179 ? 14.184 2.942 -36.688 1.00 76.69 179 SER A C 1
ATOM 1433 O O . SER A 1 179 ? 13.210 3.636 -36.989 1.00 76.69 179 SER A O 1
ATOM 1435 N N . ASP A 1 180 ? 14.082 1.623 -36.520 1.00 75.12 180 ASP A N 1
ATOM 1436 C CA . ASP A 1 180 ? 12.803 0.905 -36.619 1.00 75.12 180 ASP A CA 1
ATOM 1437 C C . ASP A 1 180 ? 11.831 1.266 -35.474 1.00 75.12 180 ASP A C 1
ATOM 1439 O O . ASP A 1 180 ? 10.635 0.964 -35.535 1.00 75.12 180 ASP A O 1
ATOM 1443 N N . LEU A 1 181 ? 12.321 1.954 -34.433 1.00 80.19 181 LEU A N 1
ATOM 1444 C CA . LEU A 1 181 ? 11.528 2.441 -33.309 1.00 80.19 181 LEU A CA 1
ATOM 1445 C C . LEU A 1 181 ? 10.730 3.689 -33.704 1.00 80.19 181 LEU A C 1
ATOM 1447 O O . LEU A 1 181 ? 11.133 4.832 -33.483 1.00 80.19 181 LEU A O 1
ATOM 1451 N N . LYS A 1 182 ? 9.532 3.471 -34.246 1.00 79.62 182 LYS A N 1
ATOM 1452 C CA . LYS A 1 182 ? 8.560 4.540 -34.521 1.00 79.62 182 LYS A CA 1
ATOM 1453 C C . LYS A 1 182 ? 7.935 5.061 -33.223 1.00 79.62 182 LYS A C 1
ATOM 1455 O O . LYS A 1 182 ? 6.806 4.718 -32.894 1.00 79.62 182 LYS A O 1
ATOM 1460 N N . LEU A 1 183 ? 8.677 5.879 -32.479 1.00 84.12 183 LEU A N 1
ATOM 1461 C CA . LEU A 1 183 ? 8.228 6.447 -31.206 1.00 84.12 183 LEU A CA 1
ATOM 1462 C C . LEU A 1 183 ? 7.480 7.777 -31.405 1.00 84.12 183 LEU A C 1
ATOM 1464 O O . LEU A 1 183 ? 7.985 8.663 -32.108 1.00 84.12 183 LEU A O 1
ATOM 1468 N N . PRO A 1 184 ? 6.319 7.973 -30.754 1.00 86.25 184 PRO A N 1
ATOM 1469 C CA . PRO A 1 184 ? 5.628 9.256 -30.755 1.00 86.25 184 PRO A CA 1
ATOM 1470 C C . PRO A 1 184 ? 6.512 10.391 -30.220 1.00 86.25 184 PRO A C 1
ATOM 1472 O O . PRO A 1 184 ? 7.180 10.252 -29.195 1.00 86.25 184 PRO A O 1
ATOM 1475 N N . GLN A 1 185 ? 6.488 11.553 -30.883 1.00 85.81 185 GLN A N 1
ATOM 1476 C CA . GLN A 1 185 ? 7.358 12.687 -30.535 1.00 85.81 185 GLN A CA 1
ATOM 1477 C C . GLN A 1 185 ? 7.176 13.159 -29.084 1.00 85.81 185 GLN A C 1
ATOM 1479 O O . GLN A 1 185 ? 8.152 13.540 -28.441 1.00 85.81 185 GLN A O 1
ATOM 1484 N N . HIS A 1 186 ? 5.953 13.088 -28.553 1.00 86.25 186 HIS A N 1
ATOM 1485 C CA . HIS A 1 186 ? 5.640 13.503 -27.186 1.00 86.25 186 HIS A CA 1
ATOM 1486 C C . HIS A 1 186 ? 6.259 12.592 -26.110 1.00 86.25 186 HIS A C 1
ATOM 1488 O O . HIS A 1 186 ? 6.478 13.054 -24.995 1.00 86.25 186 HIS A O 1
ATOM 1494 N N . LEU A 1 187 ? 6.601 11.338 -26.434 1.00 87.50 187 LEU A N 1
ATOM 1495 C CA . LEU A 1 187 ? 7.244 10.412 -25.493 1.00 87.50 187 LEU A CA 1
ATOM 1496 C C . LEU A 1 187 ? 8.770 10.525 -25.485 1.00 87.50 187 LEU A C 1
ATOM 1498 O O . LEU A 1 187 ? 9.398 10.073 -24.534 1.00 87.50 187 LEU A O 1
ATOM 1502 N N . LYS A 1 188 ? 9.389 11.139 -26.503 1.00 87.44 188 LYS A N 1
ATOM 1503 C CA . LYS A 1 188 ? 10.857 11.173 -26.634 1.00 87.44 188 LYS A CA 1
ATOM 1504 C C . LYS A 1 188 ? 11.555 11.772 -25.415 1.00 87.44 188 LYS A C 1
ATOM 1506 O O . LYS A 1 188 ? 12.537 11.207 -24.952 1.00 87.44 188 LYS A O 1
ATOM 1511 N N . ARG A 1 189 ? 11.031 12.881 -24.881 1.00 90.38 189 ARG A N 1
ATOM 1512 C CA . ARG A 1 189 ? 11.594 13.525 -23.686 1.00 90.38 189 ARG A CA 1
ATOM 1513 C C . ARG A 1 189 ? 11.491 12.622 -22.456 1.00 90.38 189 ARG A C 1
ATOM 1515 O O . ARG A 1 189 ? 12.477 12.437 -21.758 1.00 90.38 189 ARG A O 1
ATOM 1522 N N . PHE A 1 190 ? 10.315 12.040 -22.232 1.00 89.75 190 PHE A N 1
ATOM 1523 C CA . PHE A 1 190 ? 10.089 11.112 -21.126 1.00 89.75 190 PHE A CA 1
ATOM 1524 C C . PHE A 1 190 ? 11.026 9.899 -21.206 1.00 89.75 190 PHE A C 1
ATOM 1526 O O . PHE A 1 190 ? 11.628 9.518 -20.207 1.00 89.75 190 PHE A O 1
ATOM 1533 N N . ILE A 1 191 ? 11.193 9.325 -22.401 1.00 90.88 191 ILE A N 1
ATOM 1534 C CA . ILE A 1 191 ? 12.104 8.200 -22.632 1.00 90.88 191 ILE A CA 1
ATOM 1535 C C . ILE A 1 191 ? 13.551 8.607 -22.338 1.00 90.88 191 ILE A C 1
ATOM 1537 O O . ILE A 1 191 ? 14.237 7.890 -21.621 1.00 90.88 191 ILE A O 1
ATOM 1541 N N . ASP A 1 192 ? 14.014 9.751 -22.843 1.00 91.44 192 ASP A N 1
ATOM 1542 C CA . ASP A 1 192 ? 15.393 10.212 -22.632 1.00 91.44 192 ASP A CA 1
ATOM 1543 C C . ASP A 1 192 ? 15.737 10.447 -21.148 1.00 91.44 192 ASP A C 1
ATOM 1545 O O . ASP A 1 192 ? 16.831 10.099 -20.690 1.00 91.44 192 ASP A O 1
ATOM 1549 N N . GLU A 1 193 ? 14.779 10.981 -20.385 1.00 92.94 193 GLU A N 1
ATOM 1550 C CA . GLU A 1 193 ? 14.886 11.156 -18.933 1.00 92.94 193 GLU A CA 1
ATOM 1551 C C . GLU A 1 193 ? 14.820 9.807 -18.184 1.00 92.94 193 GLU A C 1
ATOM 1553 O O . GLU A 1 193 ? 15.494 9.634 -17.168 1.00 92.94 193 GLU A O 1
ATOM 1558 N N . SER A 1 194 ? 14.072 8.825 -18.703 1.00 93.88 194 SER A N 1
ATOM 1559 C CA . SER A 1 194 ? 13.860 7.521 -18.051 1.00 93.88 194 SER A CA 1
ATOM 1560 C C . SER A 1 194 ? 14.931 6.471 -18.367 1.00 93.88 194 SER A C 1
ATOM 1562 O O . SER A 1 194 ? 15.138 5.562 -17.566 1.00 93.88 194 SER A O 1
ATOM 1564 N N . ILE A 1 195 ? 15.634 6.579 -19.504 1.00 94.94 195 IL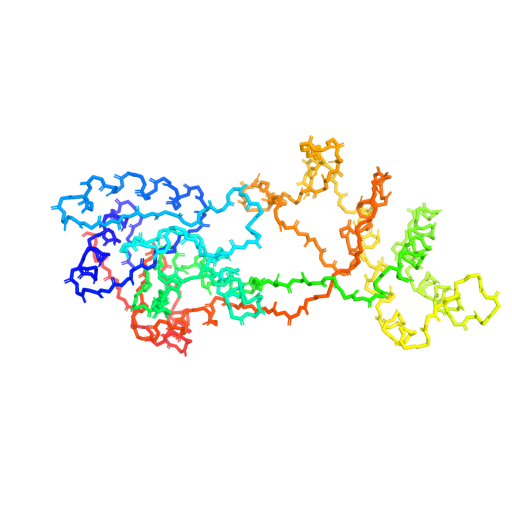E A N 1
ATOM 1565 C CA . ILE A 1 195 ? 16.657 5.612 -19.953 1.00 94.94 195 ILE A CA 1
ATOM 1566 C C . ILE A 1 195 ? 17.683 5.274 -18.858 1.00 94.94 195 ILE A C 1
ATOM 1568 O O . ILE A 1 195 ? 17.913 4.082 -18.645 1.00 94.94 195 ILE A O 1
ATOM 1572 N N . PRO A 1 196 ? 18.296 6.247 -18.148 1.00 95.94 196 PRO A N 1
ATOM 1573 C CA . PRO A 1 196 ? 19.270 5.934 -17.104 1.00 95.94 196 PRO A CA 1
ATOM 1574 C C . PRO A 1 196 ? 18.672 5.068 -15.990 1.00 95.94 196 PRO A C 1
ATOM 1576 O O . PRO A 1 196 ? 19.277 4.073 -15.601 1.00 95.94 196 PRO A O 1
ATOM 1579 N N . ILE A 1 197 ? 17.454 5.398 -15.549 1.00 95.88 197 ILE A N 1
ATOM 1580 C CA . ILE A 1 197 ? 16.737 4.682 -14.485 1.00 95.88 197 ILE A CA 1
ATOM 1581 C C . ILE A 1 197 ? 16.390 3.262 -14.942 1.00 95.88 197 ILE A C 1
ATOM 1583 O O . ILE A 1 197 ? 16.612 2.293 -14.220 1.00 95.88 197 ILE A O 1
ATOM 1587 N N . TRP A 1 198 ? 15.876 3.115 -16.164 1.00 96.75 198 TRP A N 1
ATOM 1588 C CA . TRP A 1 198 ? 15.538 1.807 -16.723 1.00 96.75 198 TRP A CA 1
ATOM 1589 C C . TRP A 1 198 ? 16.770 0.924 -16.915 1.00 96.75 198 TRP A C 1
ATOM 1591 O O . TRP A 1 198 ? 16.697 -0.275 -16.666 1.00 96.75 198 TRP A O 1
ATOM 1601 N N . ILE A 1 199 ? 17.908 1.494 -17.317 1.00 96.81 199 ILE A N 1
ATOM 1602 C CA . ILE A 1 199 ? 19.171 0.754 -17.417 1.00 96.81 199 ILE A CA 1
ATOM 1603 C C . ILE A 1 199 ? 19.631 0.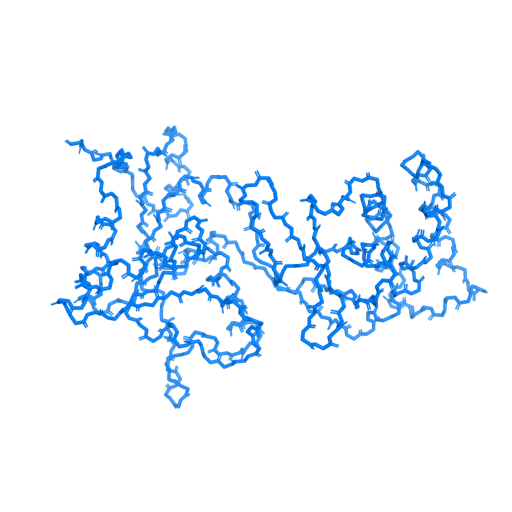286 -16.037 1.00 96.81 199 ILE A C 1
ATOM 1605 O O . ILE A 1 199 ? 19.971 -0.888 -15.891 1.00 96.81 199 ILE A O 1
ATOM 1609 N N . ASP A 1 200 ? 19.571 1.148 -15.021 1.00 96.56 200 ASP A N 1
ATOM 1610 C CA . ASP A 1 200 ? 19.907 0.778 -13.643 1.00 96.56 200 ASP A CA 1
ATOM 1611 C C . ASP A 1 200 ? 19.025 -0.368 -13.137 1.00 96.56 200 ASP A C 1
ATOM 1613 O O . ASP A 1 200 ? 19.528 -1.366 -12.620 1.00 96.56 200 ASP A O 1
ATOM 1617 N N . HIS A 1 201 ? 17.714 -0.298 -13.373 1.00 97.12 201 HIS A N 1
ATOM 1618 C CA . HIS A 1 201 ? 16.786 -1.360 -12.988 1.00 97.12 201 HIS A CA 1
ATOM 1619 C C . HIS A 1 201 ? 16.932 -2.644 -13.802 1.00 97.12 201 HIS A C 1
ATOM 1621 O O . HIS A 1 201 ? 16.742 -3.732 -13.262 1.00 97.12 201 HIS A O 1
ATOM 1627 N N . ALA A 1 202 ? 17.303 -2.566 -15.075 1.00 97.38 202 ALA A N 1
ATOM 1628 C CA . ALA A 1 202 ? 17.599 -3.751 -15.867 1.00 97.38 202 ALA A CA 1
ATOM 1629 C C . ALA A 1 202 ? 18.895 -4.440 -15.401 1.00 97.38 202 ALA A C 1
ATOM 1631 O O . ALA A 1 202 ? 18.946 -5.672 -15.332 1.00 97.38 202 ALA A O 1
ATOM 1632 N N . ILE A 1 203 ? 19.917 -3.669 -15.011 1.00 96.19 203 ILE A N 1
ATOM 1633 C CA . ILE A 1 203 ? 21.134 -4.193 -14.374 1.00 96.19 203 ILE A CA 1
ATOM 1634 C C . ILE A 1 203 ? 20.778 -4.858 -13.041 1.00 96.19 203 ILE A C 1
ATOM 1636 O O . ILE A 1 203 ? 21.151 -6.012 -12.821 1.00 96.19 203 ILE A O 1
ATOM 1640 N N . LEU A 1 204 ? 20.001 -4.177 -12.196 1.00 96.00 204 LEU A N 1
ATOM 1641 C CA . LEU A 1 204 ? 19.511 -4.690 -10.915 1.00 96.00 204 LEU A CA 1
ATOM 1642 C C . LEU A 1 204 ? 18.749 -6.014 -11.093 1.00 96.00 204 LEU A C 1
ATOM 1644 O O . LEU A 1 204 ? 19.025 -7.006 -10.411 1.00 96.00 204 LEU A O 1
ATOM 1648 N N . ALA A 1 205 ? 17.838 -6.062 -12.071 1.00 96.62 205 ALA A N 1
ATOM 1649 C CA . ALA A 1 205 ? 17.077 -7.253 -12.430 1.00 96.62 205 ALA A CA 1
ATOM 1650 C C . ALA A 1 205 ? 17.990 -8.412 -12.847 1.00 96.62 205 ALA A C 1
ATOM 1652 O O . ALA A 1 205 ? 17.740 -9.562 -12.473 1.00 96.62 205 ALA A O 1
ATOM 1653 N N . LYS A 1 206 ? 19.047 -8.141 -13.624 1.00 95.00 206 LYS A N 1
ATOM 1654 C CA . LYS A 1 206 ? 19.987 -9.162 -14.105 1.00 95.00 206 LYS A CA 1
ATOM 1655 C C . LYS A 1 206 ? 20.903 -9.672 -12.989 1.00 95.00 206 LYS A C 1
ATOM 1657 O O . LYS A 1 206 ? 20.994 -10.888 -12.815 1.00 95.00 206 LYS A O 1
ATOM 1662 N N . VAL A 1 207 ? 21.540 -8.767 -12.247 1.00 93.50 207 VAL A N 1
ATOM 1663 C CA . VAL A 1 207 ? 22.671 -9.058 -11.348 1.00 93.50 207 VAL A CA 1
ATOM 1664 C C . VAL A 1 207 ? 22.230 -9.367 -9.914 1.00 93.50 207 VAL A C 1
ATOM 1666 O O . VAL A 1 207 ? 22.725 -10.325 -9.319 1.00 93.50 207 VAL A O 1
ATOM 1669 N N . GLU A 1 208 ? 21.295 -8.596 -9.358 1.00 93.19 208 GLU A N 1
ATOM 1670 C CA . GLU A 1 208 ? 20.968 -8.653 -7.926 1.00 93.19 208 GLU A CA 1
ATOM 1671 C C . GLU A 1 208 ? 19.713 -9.483 -7.638 1.00 93.19 208 GLU A C 1
ATOM 1673 O O . GLU A 1 208 ? 19.709 -10.330 -6.741 1.00 93.19 208 GLU A O 1
ATOM 1678 N N . TYR A 1 209 ? 18.656 -9.307 -8.435 1.00 94.00 209 TYR A N 1
ATOM 1679 C CA . TYR A 1 209 ? 17.356 -9.919 -8.161 1.00 94.00 209 TYR A CA 1
ATOM 1680 C C . TYR A 1 209 ? 17.303 -11.407 -8.544 1.00 94.00 209 TYR A C 1
ATOM 1682 O O . TYR A 1 209 ? 17.328 -11.811 -9.718 1.00 94.00 209 TYR A O 1
ATOM 1690 N N . ARG A 1 210 ? 17.146 -12.238 -7.510 1.00 93.19 210 ARG A N 1
ATOM 1691 C CA . ARG A 1 210 ? 17.102 -13.710 -7.569 1.00 93.19 210 ARG A CA 1
ATOM 1692 C C . ARG A 1 210 ? 15.700 -14.267 -7.317 1.00 93.19 210 ARG A C 1
ATOM 1694 O O . ARG A 1 210 ? 15.026 -13.833 -6.379 1.00 93.19 210 ARG A O 1
ATOM 1701 N N . LEU A 1 211 ? 15.321 -15.250 -8.139 1.00 93.38 211 LEU A N 1
ATOM 1702 C CA . LEU A 1 211 ? 14.130 -16.081 -7.949 1.00 93.38 211 LEU A CA 1
ATOM 1703 C C . LEU A 1 211 ? 14.228 -16.832 -6.610 1.00 93.38 211 LEU A C 1
ATOM 1705 O O . LEU A 1 211 ? 15.326 -17.201 -6.199 1.00 93.38 211 LEU A O 1
ATOM 1709 N N . ASP A 1 212 ? 13.093 -17.008 -5.939 1.00 89.31 212 ASP A N 1
ATOM 1710 C CA . ASP A 1 212 ? 12.936 -17.658 -4.628 1.00 89.31 212 ASP A CA 1
ATOM 1711 C C . ASP A 1 212 ? 13.654 -16.953 -3.464 1.00 89.31 212 ASP A C 1
ATOM 1713 O O . ASP A 1 212 ? 13.740 -17.483 -2.359 1.00 89.31 212 ASP A O 1
ATOM 1717 N N . HIS A 1 213 ? 14.128 -15.726 -3.693 1.00 88.50 213 HIS A N 1
ATOM 1718 C CA . HIS A 1 213 ? 14.636 -14.846 -2.643 1.00 88.50 213 HIS A CA 1
ATOM 1719 C C . HIS A 1 213 ? 13.912 -13.500 -2.656 1.00 88.50 213 HIS A C 1
ATOM 1721 O O . HIS A 1 213 ? 13.213 -13.167 -1.709 1.00 88.50 213 HIS A O 1
ATOM 1727 N N . HIS A 1 214 ? 14.009 -12.758 -3.761 1.00 91.56 214 HIS A N 1
ATOM 1728 C CA . HIS A 1 214 ? 13.374 -11.441 -3.885 1.00 91.56 214 HIS A CA 1
ATOM 1729 C C . HIS A 1 214 ? 11.956 -11.529 -4.466 1.00 91.56 214 HIS A C 1
ATOM 1731 O O . HIS A 1 214 ? 11.134 -10.631 -4.293 1.00 91.56 214 HIS A O 1
ATOM 1737 N N . TYR A 1 215 ? 11.673 -12.594 -5.217 1.00 93.19 215 TYR A N 1
ATOM 1738 C CA . TYR A 1 215 ? 10.394 -12.808 -5.881 1.00 93.19 215 TYR A CA 1
ATOM 1739 C C . TYR A 1 215 ? 10.165 -14.279 -6.182 1.00 93.19 215 TYR A C 1
ATOM 1741 O O . TYR A 1 215 ? 11.110 -15.058 -6.286 1.00 93.19 215 TYR A O 1
ATOM 1749 N N . MET A 1 216 ? 8.907 -14.634 -6.412 1.00 92.38 216 MET A N 1
ATOM 1750 C CA . MET A 1 216 ? 8.512 -15.935 -6.944 1.00 92.38 216 MET A CA 1
ATOM 1751 C C . MET A 1 216 ? 7.674 -15.787 -8.206 1.00 92.38 216 MET A C 1
ATOM 1753 O O . MET A 1 216 ? 7.075 -14.742 -8.460 1.00 92.38 216 MET A O 1
ATOM 1757 N N . ILE A 1 217 ? 7.609 -16.861 -8.988 1.00 93.31 217 ILE A N 1
ATOM 1758 C CA . ILE A 1 217 ? 6.746 -16.948 -10.163 1.00 93.31 217 ILE A CA 1
ATOM 1759 C C . ILE A 1 217 ? 5.612 -17.915 -9.844 1.00 93.31 217 ILE A C 1
ATOM 1761 O O . ILE A 1 217 ? 5.845 -19.104 -9.632 1.00 93.31 217 ILE A O 1
ATOM 1765 N N . LYS A 1 218 ? 4.375 -17.417 -9.839 1.00 89.06 218 LYS A N 1
ATOM 1766 C CA . LYS A 1 218 ? 3.170 -18.232 -9.641 1.00 89.06 218 LYS A CA 1
ATOM 1767 C C . LYS A 1 218 ? 2.274 -18.171 -10.866 1.00 89.06 218 LYS A C 1
ATOM 1769 O O . LYS A 1 218 ? 2.211 -17.155 -11.551 1.00 89.06 218 LYS A O 1
ATOM 1774 N N . SER A 1 219 ? 1.598 -19.279 -11.151 1.00 85.94 219 SER A N 1
ATOM 1775 C CA . SER A 1 219 ? 0.572 -19.312 -12.194 1.00 85.94 219 SER A CA 1
ATOM 1776 C C . SER A 1 219 ? -0.754 -18.880 -11.588 1.00 85.94 219 SER A C 1
ATOM 1778 O O . SER A 1 219 ? -1.156 -19.422 -10.563 1.00 85.94 219 SER A O 1
ATOM 1780 N N . ASP A 1 220 ? -1.395 -17.902 -12.215 1.00 76.19 220 ASP A N 1
ATOM 1781 C CA . ASP A 1 220 ? -2.755 -17.479 -11.887 1.00 76.19 220 ASP A CA 1
ATOM 1782 C C . ASP A 1 220 ? -3.783 -18.532 -12.359 1.00 76.19 220 ASP A C 1
ATOM 1784 O O . ASP A 1 220 ? -3.435 -19.456 -13.103 1.00 76.19 220 ASP A O 1
ATOM 1788 N N . GLU A 1 221 ? -5.056 -18.379 -11.985 1.00 74.44 221 GLU A N 1
ATOM 1789 C CA . GLU A 1 221 ? -6.169 -19.273 -12.364 1.00 74.44 221 GLU A CA 1
ATOM 1790 C C . GLU A 1 221 ? -6.277 -19.463 -13.888 1.00 74.44 221 GLU A C 1
ATOM 1792 O O . GLU A 1 221 ? -6.601 -20.538 -14.392 1.00 74.44 221 GLU A O 1
ATOM 1797 N N . THR A 1 222 ? -5.898 -18.430 -14.641 1.00 74.31 222 THR A N 1
ATOM 1798 C CA . THR A 1 222 ? -5.848 -18.404 -16.111 1.00 74.31 222 THR A CA 1
ATOM 1799 C C . THR A 1 222 ? -4.602 -19.079 -16.709 1.00 74.31 222 THR A C 1
ATOM 1801 O O . THR A 1 222 ? -4.364 -18.988 -17.913 1.00 74.31 222 THR A O 1
ATOM 1804 N N . ARG A 1 223 ? -3.779 -19.752 -15.889 1.00 76.25 223 ARG A N 1
ATOM 1805 C CA . ARG A 1 223 ? -2.457 -20.324 -16.227 1.00 76.25 223 ARG A CA 1
ATOM 1806 C C . ARG A 1 223 ? -1.411 -19.304 -16.690 1.00 76.25 223 ARG A C 1
ATOM 1808 O O . ARG A 1 223 ? -0.332 -19.692 -17.140 1.00 76.25 223 ARG A O 1
ATOM 1815 N N . THR A 1 224 ? -1.674 -18.005 -16.553 1.00 81.25 224 THR A N 1
ATOM 1816 C CA . THR A 1 224 ? -0.657 -16.980 -16.805 1.00 81.25 224 THR A CA 1
ATOM 1817 C C . THR A 1 224 ? 0.317 -16.922 -15.636 1.00 81.25 224 THR A C 1
ATOM 1819 O O . THR A 1 224 ? -0.099 -16.733 -14.494 1.00 81.25 224 THR A O 1
ATOM 1822 N N . LYS A 1 225 ? 1.614 -17.066 -15.911 1.00 88.38 225 LYS A N 1
ATOM 1823 C CA . LYS A 1 225 ? 2.668 -16.889 -14.906 1.00 88.38 225 LYS A CA 1
ATOM 1824 C C . LYS A 1 225 ? 2.847 -15.404 -14.586 1.00 88.38 225 LYS A C 1
ATOM 1826 O O . LYS A 1 225 ? 2.993 -14.598 -15.502 1.00 88.38 225 LYS A O 1
ATOM 1831 N N . ARG A 1 226 ? 2.867 -15.061 -13.299 1.00 88.62 226 ARG A N 1
ATOM 1832 C CA . ARG A 1 226 ? 3.099 -13.708 -12.777 1.00 88.62 226 ARG A CA 1
ATOM 1833 C C . ARG A 1 226 ? 4.237 -13.711 -11.769 1.00 88.62 226 ARG A C 1
ATOM 1835 O O . ARG A 1 226 ? 4.426 -14.687 -11.043 1.00 88.62 226 ARG A O 1
ATOM 1842 N N . ILE A 1 227 ? 4.969 -12.604 -11.732 1.00 91.81 227 ILE A N 1
ATOM 1843 C CA . ILE A 1 227 ? 6.015 -12.349 -10.744 1.00 91.81 227 ILE A CA 1
ATOM 1844 C C . ILE A 1 227 ? 5.366 -11.734 -9.509 1.00 91.81 227 ILE A C 1
ATOM 1846 O O . ILE A 1 227 ? 4.602 -10.783 -9.634 1.00 91.81 227 ILE A O 1
ATOM 1850 N N . MET A 1 228 ? 5.674 -12.268 -8.331 1.00 89.50 228 MET A N 1
ATOM 1851 C CA . MET A 1 228 ? 5.188 -11.762 -7.048 1.00 89.50 228 MET A CA 1
ATOM 1852 C C . MET A 1 228 ? 6.384 -11.431 -6.148 1.00 89.50 228 MET A C 1
ATOM 1854 O O . MET A 1 228 ? 7.185 -12.335 -5.881 1.00 89.50 228 MET A O 1
ATOM 1858 N N . PRO A 1 229 ? 6.526 -10.173 -5.690 1.00 89.12 229 PRO A N 1
ATOM 1859 C CA . PRO A 1 229 ? 7.510 -9.795 -4.684 1.00 89.12 229 PRO A CA 1
ATOM 1860 C C . PRO A 1 229 ? 7.408 -10.620 -3.410 1.00 89.12 229 PRO A C 1
ATOM 1862 O O . PRO A 1 229 ? 6.319 -11.018 -2.990 1.00 89.12 229 PRO A O 1
ATOM 1865 N N . ILE A 1 230 ? 8.564 -10.856 -2.799 1.00 85.00 230 ILE A N 1
ATOM 1866 C CA . ILE A 1 230 ? 8.687 -11.438 -1.469 1.00 85.00 230 ILE A CA 1
ATOM 1867 C C . ILE A 1 230 ? 9.423 -10.418 -0.616 1.00 85.00 230 ILE A C 1
ATOM 1869 O O . ILE A 1 230 ? 10.532 -10.005 -0.950 1.00 85.00 230 ILE A O 1
ATOM 1873 N N . ASP A 1 231 ? 8.815 -10.030 0.495 1.00 75.56 231 ASP A N 1
ATOM 1874 C CA . ASP A 1 231 ? 9.461 -9.172 1.480 1.00 75.56 231 ASP A CA 1
ATOM 1875 C C . ASP A 1 231 ? 10.388 -10.007 2.374 1.00 75.56 231 ASP A C 1
ATOM 1877 O O . ASP A 1 231 ? 10.085 -10.290 3.530 1.00 75.56 231 ASP A O 1
ATOM 1881 N N . PHE A 1 232 ? 11.505 -10.483 1.817 1.00 67.38 232 PHE A N 1
ATOM 1882 C CA . PHE A 1 232 ? 12.438 -11.331 2.566 1.00 67.38 232 PHE A CA 1
ATOM 1883 C C . PHE A 1 232 ? 13.166 -10.566 3.677 1.00 67.38 232 PHE A C 1
ATOM 1885 O O . PHE A 1 232 ? 13.536 -11.162 4.684 1.00 67.38 232 PHE A O 1
ATOM 1892 N N . SER A 1 233 ? 13.358 -9.256 3.505 1.00 61.28 233 SER A N 1
ATOM 1893 C CA . SER A 1 233 ? 14.070 -8.417 4.470 1.00 61.28 233 SER A CA 1
ATOM 1894 C C . SER A 1 233 ? 13.349 -8.326 5.813 1.00 61.28 233 SER A C 1
ATOM 1896 O O . SER A 1 233 ? 14.026 -8.293 6.838 1.00 61.28 233 SER A O 1
ATOM 1898 N N . ASN A 1 234 ? 12.008 -8.336 5.818 1.00 55.50 234 ASN A N 1
ATOM 1899 C CA . ASN A 1 234 ? 11.240 -8.144 7.049 1.00 55.50 234 ASN A CA 1
ATOM 1900 C C . ASN A 1 234 ? 10.376 -9.355 7.432 1.00 55.50 234 ASN A C 1
ATOM 1902 O O . ASN A 1 234 ? 10.380 -9.754 8.595 1.00 55.50 234 ASN A O 1
ATOM 1906 N N . THR A 1 235 ? 9.613 -9.942 6.503 1.00 61.91 235 THR A N 1
ATOM 1907 C CA . THR A 1 235 ? 8.495 -10.836 6.882 1.00 61.91 235 THR A CA 1
ATOM 1908 C C . THR A 1 235 ? 8.473 -12.198 6.188 1.00 61.91 235 THR A C 1
ATOM 1910 O O . THR A 1 235 ? 7.807 -13.121 6.656 1.00 61.91 235 THR A O 1
ATOM 1913 N N . GLY A 1 236 ? 9.170 -12.348 5.062 1.00 69.81 236 GLY A N 1
ATOM 1914 C CA . GLY A 1 236 ? 9.076 -13.506 4.168 1.00 69.81 236 GLY A CA 1
ATOM 1915 C C . GLY A 1 236 ? 7.716 -13.642 3.468 1.00 69.81 236 GLY A C 1
ATOM 1916 O O . GLY A 1 236 ? 7.451 -14.663 2.829 1.00 69.81 236 GLY A O 1
ATOM 1917 N N . VAL A 1 237 ? 6.836 -12.642 3.584 1.00 73.75 237 VAL A N 1
ATOM 1918 C CA . VAL A 1 237 ? 5.473 -12.694 3.047 1.00 73.75 237 VAL A CA 1
ATOM 1919 C C . VAL A 1 237 ? 5.479 -12.379 1.552 1.00 73.75 237 VAL A C 1
ATOM 1921 O O . VAL A 1 237 ? 6.132 -11.446 1.081 1.00 73.75 237 VAL A O 1
ATOM 1924 N N . VAL A 1 238 ? 4.717 -13.169 0.793 1.00 78.44 238 VAL A N 1
ATOM 1925 C CA . VAL A 1 238 ? 4.475 -12.931 -0.635 1.00 78.44 238 VAL A CA 1
ATOM 1926 C C . VAL A 1 238 ? 3.492 -11.773 -0.786 1.00 78.44 238 VAL A C 1
ATOM 1928 O O . VAL A 1 238 ? 2.429 -11.783 -0.169 1.00 78.44 238 VAL A O 1
ATOM 1931 N N . GLN A 1 239 ? 3.813 -10.813 -1.651 1.00 75.31 239 GLN A N 1
ATOM 1932 C CA . GLN A 1 239 ? 2.999 -9.627 -1.909 1.00 75.31 239 GLN A CA 1
ATOM 1933 C C . GLN A 1 239 ? 2.357 -9.696 -3.311 1.00 75.31 239 GLN A C 1
ATOM 1935 O O . GLN A 1 239 ? 2.861 -9.094 -4.258 1.00 75.31 239 GLN A O 1
ATOM 1940 N N . PRO A 1 240 ? 1.243 -10.432 -3.493 1.00 71.75 240 PRO A N 1
ATOM 1941 C CA . PRO A 1 240 ? 0.681 -10.721 -4.818 1.00 71.75 240 PRO A CA 1
ATOM 1942 C C . PRO A 1 240 ? 0.125 -9.492 -5.551 1.00 71.75 240 PRO A C 1
ATOM 1944 O O . PRO A 1 240 ? -0.007 -9.524 -6.772 1.00 71.75 240 PRO A O 1
ATOM 1947 N N . CYS A 1 241 ? -0.196 -8.425 -4.817 1.00 70.75 241 CYS A N 1
ATOM 1948 C CA . CYS A 1 241 ? -0.736 -7.177 -5.363 1.00 70.75 241 CYS A CA 1
ATOM 1949 C C . CYS A 1 241 ? 0.337 -6.095 -5.575 1.00 70.75 241 CYS A C 1
ATOM 1951 O O . CYS A 1 241 ? -0.001 -4.976 -5.951 1.00 70.75 241 CYS A O 1
ATOM 1953 N N . THR A 1 242 ? 1.611 -6.401 -5.313 1.00 77.56 242 THR A N 1
ATOM 1954 C CA . THR A 1 242 ? 2.708 -5.432 -5.407 1.00 77.56 242 THR A CA 1
ATOM 1955 C C . THR A 1 242 ? 3.491 -5.636 -6.698 1.00 77.56 242 THR A C 1
ATOM 1957 O O . THR A 1 242 ? 3.838 -6.755 -7.075 1.00 77.56 242 THR A O 1
ATOM 1960 N N . THR A 1 243 ? 3.833 -4.535 -7.359 1.00 85.00 243 THR A N 1
ATOM 1961 C CA . THR A 1 243 ? 4.724 -4.501 -8.523 1.00 85.00 243 THR A CA 1
ATOM 1962 C C . THR A 1 243 ? 5.811 -3.459 -8.300 1.00 85.00 243 THR A C 1
ATOM 1964 O O . THR A 1 243 ? 5.537 -2.395 -7.749 1.00 85.00 243 THR A O 1
ATOM 1967 N N . TRP A 1 244 ? 7.036 -3.724 -8.756 1.00 88.75 244 TRP A N 1
ATOM 1968 C CA . TRP A 1 244 ? 8.079 -2.694 -8.766 1.00 88.75 244 TRP A CA 1
ATOM 1969 C C . TRP A 1 244 ? 7.824 -1.656 -9.858 1.00 88.75 244 TRP A C 1
ATOM 1971 O O . TRP A 1 244 ? 7.304 -1.984 -10.925 1.00 88.75 244 TRP A O 1
ATOM 1981 N N . SER A 1 245 ? 8.218 -0.413 -9.590 1.00 88.75 245 SER A N 1
ATOM 1982 C CA . SER A 1 245 ? 8.097 0.703 -10.525 1.00 88.75 245 SER A CA 1
ATOM 1983 C C . SER A 1 245 ? 9.258 0.764 -11.522 1.00 88.75 245 SER A C 1
ATOM 1985 O O . SER A 1 245 ? 10.193 -0.039 -11.480 1.00 88.75 245 SER A O 1
ATOM 1987 N N . ASP A 1 246 ? 9.177 1.740 -12.433 1.00 90.00 246 ASP A N 1
ATOM 1988 C CA . ASP A 1 246 ? 10.302 2.203 -13.252 1.00 90.00 246 ASP A CA 1
ATOM 1989 C C . ASP A 1 246 ? 10.974 1.087 -14.068 1.00 90.00 246 ASP A C 1
ATOM 1991 O O . ASP A 1 246 ? 12.197 1.012 -14.183 1.00 90.00 246 ASP A O 1
ATOM 1995 N N . GLY A 1 247 ? 10.163 0.181 -14.615 1.00 92.56 247 GLY A N 1
ATOM 1996 C CA . GLY A 1 247 ? 10.613 -0.891 -15.498 1.00 92.56 247 GLY A CA 1
ATOM 1997 C C . GLY A 1 247 ? 11.190 -2.118 -14.797 1.00 92.56 247 GLY A C 1
ATOM 1998 O O . GLY A 1 247 ? 11.305 -3.153 -15.447 1.00 92.56 247 GLY A O 1
ATOM 1999 N N . LEU A 1 248 ? 11.510 -2.074 -13.496 1.00 95.31 248 LEU A N 1
ATOM 2000 C CA . LEU A 1 248 ? 12.130 -3.212 -12.800 1.00 95.31 248 LEU A CA 1
ATOM 2001 C C . LEU A 1 248 ? 11.270 -4.480 -12.899 1.00 95.31 248 LEU A C 1
ATOM 2003 O O . LEU A 1 248 ? 11.773 -5.556 -13.224 1.00 95.31 248 LEU A O 1
ATOM 2007 N N . HIS A 1 249 ? 9.959 -4.353 -12.680 1.00 94.56 249 HIS A N 1
ATOM 2008 C CA . HIS A 1 249 ? 9.042 -5.484 -12.797 1.00 94.56 249 HIS A CA 1
ATOM 2009 C C . HIS A 1 249 ? 8.991 -6.024 -14.236 1.00 94.56 249 HIS A C 1
ATOM 2011 O O . HIS A 1 249 ? 9.034 -7.238 -14.438 1.00 94.56 249 HIS A O 1
ATOM 2017 N N . GLN A 1 250 ? 8.978 -5.139 -15.237 1.00 95.75 250 GLN A N 1
ATOM 2018 C CA . GLN A 1 250 ? 9.028 -5.509 -16.652 1.00 95.75 250 GLN A CA 1
ATOM 2019 C C . GLN A 1 250 ? 10.331 -6.239 -16.991 1.00 95.75 250 GLN A C 1
ATOM 2021 O O . GLN A 1 250 ? 10.284 -7.291 -17.618 1.00 95.75 250 GLN A O 1
ATOM 2026 N N . PHE A 1 251 ? 11.491 -5.766 -16.533 1.00 97.44 251 PHE A N 1
ATOM 2027 C CA . PHE A 1 251 ? 12.766 -6.445 -16.781 1.00 97.44 251 PHE A CA 1
ATOM 2028 C C . PHE A 1 251 ? 12.824 -7.833 -16.148 1.00 97.44 251 PHE A C 1
ATOM 2030 O O . PHE A 1 251 ? 13.324 -8.766 -16.773 1.00 97.44 251 PHE A O 1
ATOM 2037 N N . LEU A 1 252 ? 12.247 -8.017 -14.957 1.00 96.62 252 LEU A N 1
ATOM 2038 C CA . LEU A 1 252 ? 12.098 -9.349 -14.369 1.00 96.62 252 LEU A CA 1
ATOM 2039 C C . LEU A 1 252 ? 11.173 -10.246 -15.209 1.00 96.62 252 LEU A C 1
ATOM 2041 O O . LEU A 1 252 ? 11.459 -11.433 -15.364 1.00 96.62 252 LEU A O 1
ATOM 2045 N N . GLN A 1 253 ? 10.100 -9.704 -15.796 1.00 95.56 253 GLN A N 1
ATOM 2046 C CA . GLN A 1 253 ? 9.250 -10.454 -16.728 1.00 95.56 253 GLN A CA 1
ATOM 2047 C C . GLN A 1 253 ? 10.030 -10.865 -17.985 1.00 95.56 253 GLN A C 1
ATOM 2049 O O . GLN A 1 253 ? 9.966 -12.034 -18.367 1.00 95.56 253 GLN A O 1
ATOM 2054 N N . ILE A 1 254 ? 10.817 -9.956 -18.580 1.00 96.25 254 ILE A N 1
ATOM 2055 C CA . ILE A 1 254 ? 11.667 -10.267 -19.743 1.00 96.25 254 ILE A CA 1
ATOM 2056 C C . ILE A 1 254 ? 12.702 -11.341 -19.386 1.00 96.25 254 ILE A C 1
ATOM 2058 O O . ILE A 1 254 ? 12.843 -12.310 -20.132 1.00 96.25 254 ILE A O 1
ATOM 2062 N N . LYS A 1 255 ? 13.367 -11.222 -18.226 1.00 95.69 255 LYS A N 1
ATOM 2063 C CA . LYS A 1 255 ? 14.371 -12.178 -17.718 1.00 95.69 255 LYS A CA 1
ATOM 2064 C C . LYS A 1 255 ? 13.869 -13.622 -17.719 1.00 95.69 255 LYS A C 1
ATOM 2066 O O . LYS A 1 255 ? 14.646 -14.539 -17.963 1.00 95.69 255 LYS A O 1
ATOM 2071 N N . HIS A 1 256 ? 12.578 -13.819 -17.456 1.00 94.88 256 HIS A N 1
ATOM 2072 C CA . HIS A 1 256 ? 11.937 -15.136 -17.388 1.00 94.88 256 HIS A CA 1
ATOM 2073 C C . HIS A 1 256 ? 11.090 -15.483 -18.619 1.00 94.88 256 HIS A C 1
ATOM 2075 O O . HIS A 1 256 ? 10.366 -16.480 -18.599 1.00 94.88 256 HIS A O 1
ATOM 2081 N N . GLY A 1 257 ? 11.150 -14.673 -19.681 1.00 92.81 257 GLY A N 1
ATOM 2082 C CA . GLY A 1 257 ? 10.369 -14.881 -20.904 1.00 92.81 257 GLY A CA 1
ATOM 2083 C C . GLY A 1 257 ? 8.854 -14.808 -20.685 1.00 92.81 257 GLY A C 1
ATOM 2084 O O . GLY A 1 257 ? 8.090 -15.482 -21.376 1.00 92.81 257 GLY A O 1
ATOM 2085 N N . LEU A 1 258 ? 8.408 -14.040 -19.689 1.00 93.62 258 LEU A N 1
ATOM 2086 C CA . LEU A 1 258 ? 6.994 -13.847 -19.381 1.00 93.62 258 LEU A CA 1
ATOM 2087 C C . LEU A 1 258 ? 6.387 -12.757 -20.271 1.00 93.62 258 LEU A C 1
ATOM 2089 O O . LEU A 1 258 ? 7.089 -11.898 -20.808 1.00 93.62 258 LEU A O 1
ATOM 2093 N N . LYS A 1 259 ? 5.054 -12.768 -20.405 1.00 89.88 259 LYS A N 1
ATOM 2094 C CA . LYS A 1 259 ? 4.334 -11.684 -21.081 1.00 89.88 259 LYS A CA 1
ATOM 2095 C C . LYS A 1 259 ? 4.574 -10.382 -20.315 1.00 89.88 259 LYS A C 1
ATOM 2097 O O . LYS A 1 259 ? 4.211 -10.292 -19.144 1.00 89.88 259 LYS A O 1
ATOM 2102 N N . MET A 1 260 ? 5.149 -9.394 -20.995 1.00 90.44 260 MET A N 1
ATOM 2103 C CA . MET A 1 260 ? 5.386 -8.076 -20.421 1.00 90.44 260 MET A CA 1
ATOM 2104 C C . MET A 1 260 ? 4.056 -7.361 -20.167 1.00 90.44 260 MET A C 1
ATOM 2106 O O . MET A 1 260 ? 3.194 -7.302 -21.047 1.00 90.44 260 MET A O 1
ATOM 2110 N N . THR A 1 261 ? 3.900 -6.821 -18.965 1.00 90.50 261 THR A N 1
ATOM 2111 C CA . THR A 1 261 ? 2.851 -5.852 -18.642 1.00 90.50 261 THR A CA 1
ATOM 2112 C C . THR A 1 261 ? 3.311 -4.456 -19.024 1.00 90.50 261 THR A C 1
ATOM 2114 O O . THR A 1 261 ? 4.486 -4.127 -18.876 1.00 90.50 261 THR A O 1
ATOM 2117 N N . GLU A 1 262 ? 2.387 -3.614 -19.470 1.00 89.62 262 GLU A N 1
ATOM 2118 C CA . GLU A 1 262 ? 2.708 -2.227 -19.803 1.00 89.62 262 GLU A CA 1
ATOM 2119 C C . GLU A 1 262 ? 3.243 -1.465 -18.583 1.00 89.62 262 GLU A C 1
ATOM 2121 O O . GLU A 1 262 ? 3.002 -1.837 -17.429 1.00 89.62 262 GLU A O 1
ATOM 2126 N N . LEU A 1 263 ? 4.029 -0.419 -18.841 1.00 89.19 263 LEU A N 1
ATOM 2127 C CA . LEU A 1 263 ? 4.513 0.454 -17.780 1.00 89.19 263 LEU A CA 1
ATOM 2128 C C . LEU A 1 263 ? 3.343 1.211 -17.155 1.00 89.19 263 LEU A C 1
ATOM 2130 O O . LEU A 1 263 ? 2.510 1.796 -17.844 1.00 89.19 263 LEU A O 1
ATOM 2134 N N . THR A 1 264 ? 3.319 1.229 -15.830 1.00 86.75 264 THR A N 1
ATOM 2135 C CA . THR A 1 264 ? 2.384 2.036 -15.051 1.00 86.75 264 THR A CA 1
ATOM 2136 C C . THR A 1 264 ? 3.101 3.261 -14.516 1.00 86.75 264 THR A C 1
ATOM 2138 O O . THR A 1 264 ? 4.251 3.169 -14.079 1.00 86.75 264 THR A O 1
ATOM 2141 N N . VAL A 1 265 ? 2.408 4.391 -14.476 1.00 83.06 265 VAL A N 1
ATOM 2142 C CA . VAL A 1 265 ? 2.910 5.613 -13.848 1.00 83.06 265 VAL A CA 1
ATOM 2143 C C . VAL A 1 265 ? 2.180 5.800 -12.528 1.00 83.06 265 VAL A C 1
ATOM 2145 O O . VAL A 1 265 ? 0.972 5.592 -12.442 1.00 83.06 265 VAL A O 1
ATOM 2148 N N . THR A 1 266 ? 2.910 6.182 -11.481 1.00 84.75 266 THR A N 1
ATOM 2149 C CA . THR A 1 266 ? 2.275 6.544 -10.211 1.00 84.75 266 THR A CA 1
ATOM 2150 C C . THR A 1 266 ? 1.483 7.827 -10.385 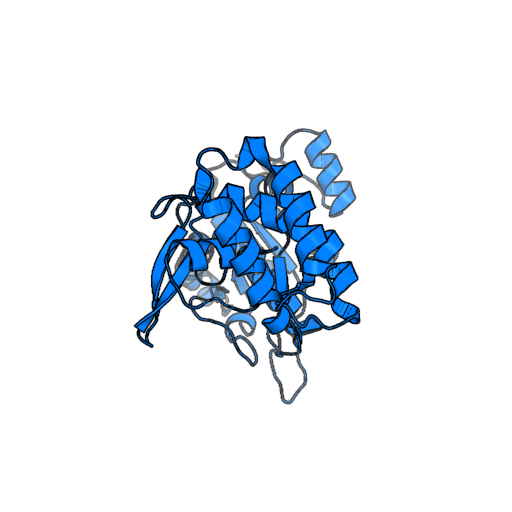1.00 84.75 266 THR A C 1
ATOM 2152 O O . THR A 1 266 ? 2.059 8.878 -10.652 1.00 84.75 266 THR A O 1
ATOM 2155 N N . THR A 1 267 ? 0.172 7.728 -10.212 1.00 83.75 267 THR A N 1
ATOM 2156 C CA . THR A 1 267 ? -0.766 8.850 -10.303 1.00 83.75 267 THR A CA 1
ATOM 2157 C C . THR A 1 267 ? -0.975 9.487 -8.939 1.00 83.75 267 THR A C 1
ATOM 2159 O O . THR A 1 267 ? -0.983 10.711 -8.814 1.00 83.75 267 THR A O 1
ATOM 2162 N N . ASN A 1 268 ? -1.077 8.661 -7.895 1.00 88.25 268 ASN A N 1
ATOM 2163 C CA . ASN A 1 268 ? -1.378 9.102 -6.541 1.00 88.25 268 ASN A CA 1
ATOM 2164 C C . ASN A 1 268 ? -0.568 8.317 -5.514 1.00 88.25 268 ASN A C 1
ATOM 2166 O O . ASN A 1 268 ? -0.254 7.140 -5.697 1.00 88.25 268 ASN A O 1
ATOM 2170 N N . TYR A 1 269 ? -0.250 8.970 -4.402 1.00 89.94 269 TYR A N 1
ATOM 2171 C CA . TYR A 1 269 ? 0.441 8.344 -3.287 1.00 89.94 269 TYR A CA 1
ATOM 2172 C C . TYR A 1 269 ? -0.064 8.891 -1.956 1.00 89.94 269 TYR A C 1
ATOM 2174 O O . TYR A 1 269 ? -0.553 10.019 -1.878 1.00 89.94 269 TYR A O 1
ATOM 2182 N N . LEU A 1 270 ? 0.061 8.085 -0.906 1.00 90.00 270 LEU A N 1
ATOM 2183 C CA . LEU A 1 270 ? -0.325 8.450 0.449 1.00 90.00 270 LEU A CA 1
ATOM 2184 C C . LEU A 1 270 ? 0.702 7.913 1.446 1.00 90.00 270 LEU A C 1
ATOM 2186 O O . LEU A 1 270 ? 1.096 6.750 1.378 1.00 90.00 270 LEU A O 1
ATOM 2190 N N . SER A 1 271 ? 1.128 8.776 2.367 1.00 89.31 271 SER A N 1
ATOM 2191 C CA . SER A 1 271 ? 2.022 8.427 3.474 1.00 89.31 271 SER A CA 1
ATOM 2192 C C . SER A 1 271 ? 1.250 8.063 4.742 1.00 89.31 271 SER A C 1
ATOM 2194 O O . SER A 1 271 ? 0.060 8.366 4.869 1.00 89.31 271 SER A O 1
ATOM 2196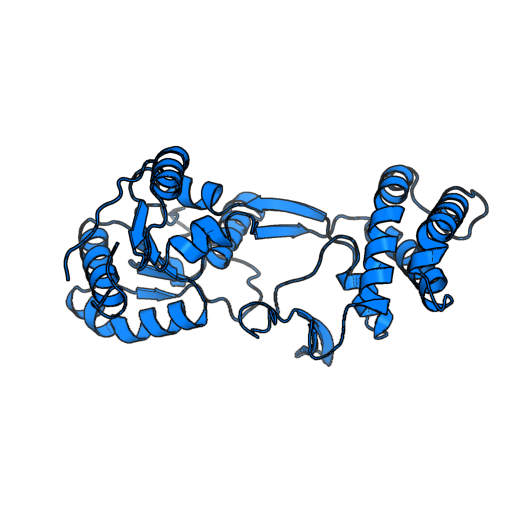 N N . ASN A 1 272 ? 1.945 7.478 5.724 1.00 87.31 272 ASN A N 1
ATOM 2197 C CA . ASN A 1 272 ? 1.401 7.250 7.069 1.00 87.31 272 ASN A CA 1
ATOM 2198 C C . ASN A 1 272 ? 0.912 8.565 7.696 1.00 87.31 272 ASN A C 1
ATOM 2200 O O . ASN A 1 272 ? -0.219 8.635 8.171 1.00 87.31 272 ASN A O 1
ATOM 2204 N N . ILE A 1 273 ? 1.702 9.639 7.580 1.00 87.56 273 ILE A N 1
ATOM 2205 C CA . ILE A 1 273 ? 1.310 10.985 8.030 1.00 87.56 273 ILE A CA 1
ATOM 2206 C C . ILE A 1 273 ? 0.012 11.433 7.346 1.00 87.56 273 ILE A C 1
ATOM 2208 O O . ILE A 1 273 ? -0.932 11.852 8.013 1.00 87.56 273 ILE A O 1
ATOM 2212 N N . GLY A 1 274 ? -0.062 11.308 6.016 1.00 89.94 274 GLY A N 1
ATOM 2213 C CA . GLY A 1 274 ? -1.235 11.712 5.242 1.00 89.94 274 GLY A CA 1
ATOM 2214 C C . GLY A 1 274 ? -2.506 10.959 5.639 1.00 89.94 274 GLY A C 1
ATOM 2215 O O . GLY A 1 274 ? -3.579 11.563 5.668 1.00 89.94 274 GLY A O 1
ATOM 2216 N N . LEU A 1 275 ? -2.378 9.672 5.981 1.00 91.62 275 LEU A N 1
ATOM 2217 C CA . LEU A 1 275 ? -3.471 8.859 6.507 1.00 91.62 275 LEU A CA 1
ATOM 2218 C C . LEU A 1 275 ? -3.870 9.296 7.924 1.00 91.62 275 LEU A C 1
ATOM 2220 O O . LEU A 1 275 ? -5.047 9.547 8.166 1.00 91.62 275 LEU A O 1
ATOM 2224 N N . PHE A 1 276 ? -2.925 9.401 8.863 1.00 90.88 276 PHE A N 1
ATOM 2225 C CA . PHE A 1 276 ? -3.246 9.624 10.279 1.00 90.88 276 PHE A CA 1
ATOM 2226 C C . PHE A 1 276 ? -3.798 11.016 10.564 1.00 90.88 276 PHE A C 1
ATOM 2228 O O . PHE A 1 276 ? -4.719 11.149 11.366 1.00 90.88 276 PHE A O 1
ATOM 2235 N N . VAL A 1 277 ? -3.356 12.035 9.822 1.00 90.06 277 VAL A N 1
ATOM 2236 C CA . VAL A 1 277 ? -3.919 13.391 9.923 1.00 90.06 277 VAL A CA 1
ATOM 2237 C C . VAL A 1 277 ? -5.428 13.416 9.625 1.00 90.06 277 VAL A C 1
ATOM 2239 O O . VAL A 1 277 ? -6.133 14.286 10.137 1.00 90.06 277 VAL A O 1
ATOM 2242 N N . ARG A 1 278 ? -5.970 12.443 8.872 1.00 93.56 278 ARG A N 1
ATOM 2243 C CA . ARG A 1 278 ? -7.422 12.337 8.627 1.00 93.56 278 ARG A CA 1
ATOM 2244 C C . ARG A 1 278 ? -8.236 12.100 9.904 1.00 93.56 278 ARG A C 1
ATOM 2246 O O . ARG A 1 278 ? -9.394 12.499 9.935 1.00 93.56 278 ARG A O 1
ATOM 2253 N N . TYR A 1 279 ? -7.643 11.511 10.946 1.00 94.94 279 TYR A N 1
ATOM 2254 C CA . TYR A 1 279 ? -8.299 11.256 12.239 1.00 94.94 279 TYR A CA 1
ATOM 2255 C C . TYR A 1 279 ? -8.203 12.443 13.215 1.00 94.94 279 TYR A C 1
ATOM 2257 O O . TYR A 1 279 ? -8.723 12.388 14.333 1.00 94.94 279 TYR A O 1
ATOM 2265 N N . GLY A 1 280 ? -7.538 13.535 12.819 1.00 91.88 280 GLY A N 1
ATOM 2266 C CA . GLY A 1 280 ? -7.392 14.733 13.641 1.00 91.88 280 GLY A CA 1
ATOM 2267 C C . GLY A 1 280 ? -6.733 14.434 14.989 1.00 91.88 280 GLY A C 1
ATOM 2268 O O . GLY A 1 280 ? -5.595 13.986 15.041 1.00 91.88 280 GLY A O 1
ATOM 2269 N N . LYS A 1 281 ? -7.449 14.697 16.089 1.00 89.88 281 LYS A N 1
ATOM 2270 C CA . LYS A 1 281 ? -6.942 14.514 17.464 1.00 89.88 281 LYS A CA 1
ATOM 2271 C C . LYS A 1 281 ? -7.173 13.110 18.033 1.00 89.88 281 LYS A C 1
ATOM 2273 O O . LYS A 1 281 ? -6.718 12.823 19.134 1.00 89.88 281 LYS A O 1
ATOM 2278 N N . ASN A 1 282 ? -7.899 12.246 17.325 1.00 94.44 282 ASN A N 1
ATOM 2279 C CA . ASN A 1 282 ? -8.270 10.916 17.814 1.00 94.44 282 ASN A CA 1
ATOM 2280 C C . ASN A 1 282 ? -7.265 9.852 17.349 1.00 94.44 282 ASN A C 1
ATOM 2282 O O . ASN A 1 282 ? -7.649 8.815 16.805 1.00 94.44 282 ASN A O 1
ATOM 2286 N N . ILE A 1 283 ? -5.978 10.138 17.550 1.00 94.56 283 ILE A N 1
ATOM 2287 C CA . ILE A 1 283 ? -4.866 9.243 17.233 1.00 94.56 283 ILE A CA 1
ATOM 2288 C C . ILE A 1 283 ? -4.336 8.685 18.550 1.00 94.56 283 ILE A C 1
ATOM 2290 O O . ILE A 1 283 ? -3.829 9.425 19.391 1.00 94.56 283 ILE A O 1
ATOM 2294 N N . PHE A 1 284 ? -4.455 7.375 18.729 1.00 94.25 284 PHE A N 1
ATOM 2295 C CA . PHE A 1 284 ? -3.968 6.670 19.907 1.00 94.25 284 PHE A CA 1
ATOM 2296 C C . PHE A 1 284 ? -2.897 5.675 19.491 1.00 94.25 284 PHE A C 1
ATOM 2298 O O . PHE A 1 284 ? -2.984 5.067 18.427 1.00 94.25 284 PHE A O 1
ATOM 2305 N N . GLY A 1 285 ? -1.884 5.498 20.332 1.00 91.44 285 GLY A N 1
ATOM 2306 C CA . GLY A 1 285 ? -0.737 4.670 19.999 1.00 91.44 285 GLY A CA 1
ATOM 2307 C C . GLY A 1 285 ? -0.206 3.906 21.200 1.00 91.44 285 GLY A C 1
ATOM 2308 O O . GLY A 1 285 ? -0.078 4.460 22.295 1.00 91.44 285 GLY A O 1
ATOM 2309 N N . LEU A 1 286 ? 0.122 2.634 20.995 1.00 91.56 286 LEU A N 1
ATOM 2310 C CA . LEU A 1 286 ? 0.775 1.794 21.988 1.00 91.56 286 LEU A CA 1
ATOM 2311 C C . LEU A 1 286 ? 2.102 1.276 21.444 1.00 91.56 286 LEU A C 1
ATOM 2313 O O . LEU A 1 286 ? 2.239 0.908 20.286 1.00 91.56 286 LEU A O 1
ATOM 2317 N N . THR A 1 287 ? 3.107 1.246 22.307 1.00 88.94 287 THR A N 1
ATOM 2318 C CA . THR A 1 287 ? 4.426 0.709 21.974 1.00 88.94 287 THR A CA 1
ATOM 2319 C C . THR A 1 287 ? 5.109 0.188 23.233 1.00 88.94 287 THR A C 1
ATOM 2321 O O . THR A 1 287 ? 4.822 0.656 24.343 1.00 88.94 287 THR A O 1
ATOM 2324 N N . GLY A 1 288 ? 5.999 -0.791 23.041 1.00 85.38 288 GLY A N 1
ATOM 2325 C CA . GLY A 1 288 ? 6.933 -1.276 24.060 1.00 85.38 288 GLY A CA 1
ATOM 2326 C C . GLY A 1 288 ? 8.036 -0.274 24.371 1.00 85.38 288 GLY A C 1
ATOM 2327 O O . GLY A 1 288 ? 8.524 -0.223 25.500 1.00 85.38 288 GLY A O 1
ATOM 2328 N N . THR A 1 289 ? 8.374 0.556 23.390 1.00 82.56 289 THR A N 1
ATOM 2329 C CA . THR A 1 289 ? 9.588 1.361 23.341 1.00 82.56 289 THR A CA 1
ATOM 2330 C C . THR A 1 289 ? 9.267 2.690 22.679 1.00 82.56 289 THR A C 1
ATOM 2332 O O . THR A 1 289 ? 9.251 2.819 21.467 1.00 82.56 289 THR A O 1
ATOM 2335 N N . ILE A 1 290 ? 9.023 3.727 23.482 1.00 75.44 290 ILE A N 1
ATOM 2336 C CA . ILE A 1 290 ? 8.656 5.051 22.950 1.00 75.44 290 ILE A CA 1
ATOM 2337 C C . ILE A 1 290 ? 9.840 5.810 22.322 1.00 75.44 290 ILE A C 1
ATOM 2339 O O . ILE A 1 290 ? 9.665 6.884 21.751 1.00 75.44 290 ILE A O 1
ATOM 2343 N N . GLY A 1 291 ? 11.048 5.256 22.454 1.00 79.06 291 GLY A N 1
ATOM 2344 C CA . GLY A 1 291 ? 12.286 5.837 21.952 1.00 79.06 291 GLY A CA 1
ATOM 2345 C C . GLY A 1 291 ? 12.840 6.968 22.822 1.00 79.06 291 GLY A C 1
ATOM 2346 O O . GLY A 1 291 ? 12.441 7.182 23.972 1.00 79.06 291 GLY A O 1
ATOM 2347 N N . SER A 1 292 ? 13.818 7.680 22.259 1.00 83.25 292 SER A N 1
ATOM 2348 C CA . SER A 1 292 ? 14.488 8.816 22.896 1.00 83.25 292 SER A CA 1
ATOM 2349 C C . SER A 1 292 ? 13.545 10.010 23.083 1.00 83.25 292 SER A C 1
ATOM 2351 O O . SER A 1 292 ? 12.472 10.088 22.484 1.00 83.25 292 SER A O 1
ATOM 2353 N N . LYS A 1 293 ? 13.967 11.007 23.868 1.00 85.38 293 LYS A N 1
ATOM 2354 C CA . LYS A 1 293 ? 13.208 12.259 24.019 1.00 85.38 293 LYS A CA 1
ATOM 2355 C C . LYS A 1 293 ? 13.023 12.996 22.686 1.00 85.38 293 LYS A C 1
ATOM 2357 O O . LYS A 1 293 ? 11.986 13.608 22.467 1.00 85.38 293 LYS A O 1
ATOM 2362 N N . ASP A 1 294 ? 13.984 12.875 21.772 1.00 84.50 294 ASP A N 1
ATOM 2363 C CA . ASP A 1 294 ? 13.874 13.431 20.419 1.00 84.50 294 ASP A CA 1
ATOM 2364 C C . ASP A 1 294 ? 12.795 12.725 19.595 1.00 84.50 294 ASP A C 1
ATOM 2366 O O . ASP A 1 294 ? 12.049 13.380 18.873 1.00 84.50 294 ASP A O 1
ATOM 2370 N N . THR A 1 295 ? 12.662 11.406 19.762 1.00 82.38 295 THR A N 1
ATOM 2371 C CA . THR A 1 295 ? 11.594 10.614 19.132 1.00 82.38 295 THR A CA 1
ATOM 2372 C C . THR A 1 295 ? 10.223 11.070 19.630 1.00 82.38 295 THR A C 1
ATOM 2374 O O . THR A 1 295 ? 9.323 11.325 18.835 1.00 82.38 295 THR A O 1
ATOM 2377 N N . GLN A 1 296 ? 10.079 11.255 20.943 1.00 86.69 296 GLN A N 1
ATOM 2378 C CA . GLN A 1 296 ? 8.841 11.751 21.555 1.00 86.69 296 GLN A CA 1
ATOM 2379 C C . GLN A 1 296 ? 8.485 13.157 21.043 1.00 86.69 296 GLN A C 1
ATOM 2381 O O . GLN A 1 296 ? 7.352 13.396 20.634 1.00 86.69 296 GLN A O 1
ATOM 2386 N N . ASN A 1 297 ? 9.467 14.062 20.974 1.00 87.06 297 ASN A N 1
ATOM 2387 C CA . ASN A 1 297 ? 9.277 15.408 20.424 1.00 87.06 297 ASN A CA 1
ATOM 2388 C C . ASN A 1 297 ? 8.888 15.387 18.936 1.00 87.06 297 ASN A C 1
ATOM 2390 O O . ASN A 1 297 ? 8.150 16.257 18.477 1.00 87.06 297 ASN A O 1
ATOM 2394 N N . LEU A 1 298 ? 9.406 14.431 18.160 1.00 84.38 298 LEU A N 1
ATOM 2395 C CA . LEU A 1 298 ? 9.041 14.261 16.756 1.00 84.38 298 LEU A CA 1
ATOM 2396 C C . LEU A 1 298 ? 7.577 13.827 16.615 1.00 84.38 298 LEU A C 1
ATOM 2398 O O . LEU A 1 298 ? 6.861 14.386 15.784 1.00 84.38 298 LEU A O 1
ATOM 2402 N N . LEU A 1 299 ? 7.129 12.877 17.441 1.00 85.94 299 LEU A N 1
ATOM 2403 C CA . LEU A 1 299 ? 5.740 12.412 17.457 1.00 85.94 299 LEU A CA 1
ATOM 2404 C C . LEU A 1 299 ? 4.768 13.544 17.805 1.00 85.94 299 LEU A C 1
ATOM 2406 O O . LEU A 1 299 ? 3.782 13.726 17.094 1.00 85.94 299 LEU A O 1
ATOM 2410 N N . ASP A 1 300 ? 5.080 14.347 18.822 1.00 88.50 300 ASP A N 1
ATOM 2411 C CA . ASP A 1 300 ? 4.286 15.529 19.180 1.00 88.50 300 ASP A CA 1
ATOM 2412 C C . 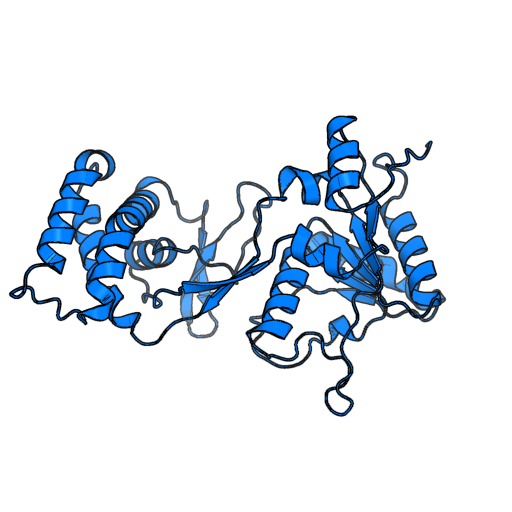ASP A 1 300 ? 4.229 16.552 18.028 1.00 88.50 300 ASP A C 1
ATOM 2414 O O . ASP A 1 300 ? 3.163 17.022 17.632 1.00 88.50 300 ASP A O 1
ATOM 2418 N N . ARG A 1 301 ? 5.367 16.843 17.389 1.00 87.44 301 ARG A N 1
ATOM 2419 C CA . ARG A 1 301 ? 5.409 17.807 16.276 1.00 87.44 301 ARG A CA 1
ATOM 2420 C C . ARG A 1 301 ? 4.623 17.366 15.045 1.00 87.44 301 ARG A C 1
ATOM 2422 O O . ARG A 1 301 ? 4.050 18.224 14.378 1.00 87.44 301 ARG A O 1
ATOM 2429 N N . ILE A 1 302 ? 4.654 16.077 14.708 1.00 85.88 302 ILE A N 1
ATOM 2430 C CA . ILE A 1 302 ? 4.034 15.553 13.481 1.00 85.88 302 ILE A CA 1
ATOM 2431 C C . ILE A 1 302 ? 2.562 15.201 13.705 1.00 85.88 302 ILE A C 1
ATOM 2433 O O . ILE A 1 302 ? 1.728 15.507 12.856 1.00 85.88 302 ILE A O 1
ATOM 2437 N N . TYR A 1 303 ? 2.248 14.546 14.823 1.00 86.12 303 TYR A N 1
ATOM 2438 C CA . TYR A 1 303 ? 0.929 13.964 15.080 1.00 86.12 303 TYR A CA 1
ATOM 2439 C C . TYR A 1 303 ? 0.150 14.676 16.190 1.00 86.12 303 TYR A C 1
ATOM 2441 O O . TYR A 1 303 ? -1.024 14.367 16.375 1.00 86.12 303 TYR A O 1
ATOM 2449 N N . HIS A 1 304 ? 0.762 15.630 16.900 1.00 89.31 304 HIS A N 1
ATOM 2450 C CA . HIS A 1 304 ? 0.149 16.355 18.021 1.00 89.31 304 HIS A CA 1
ATOM 2451 C C . HIS A 1 304 ? -0.351 15.417 19.127 1.00 89.31 304 HIS A C 1
ATOM 2453 O O . HIS A 1 304 ? -1.484 15.539 19.598 1.00 89.31 304 HIS A O 1
ATOM 2459 N N . VAL A 1 305 ? 0.495 14.450 19.497 1.00 89.12 305 VAL A N 1
ATOM 2460 C CA . VAL A 1 305 ? 0.200 13.422 20.502 1.00 89.12 305 VAL A CA 1
ATOM 2461 C C . VAL A 1 305 ? 1.100 13.555 21.727 1.00 89.12 305 VAL A C 1
ATOM 2463 O O . VAL A 1 305 ? 2.312 13.725 21.610 1.00 89.12 305 VAL A O 1
ATOM 2466 N N . ASP A 1 306 ? 0.500 13.384 22.904 1.00 90.56 306 ASP A N 1
ATOM 2467 C CA . ASP A 1 306 ? 1.221 13.297 24.171 1.00 90.56 306 ASP A CA 1
ATOM 2468 C C . ASP A 1 306 ? 1.761 11.881 24.412 1.00 90.56 306 ASP A C 1
ATOM 2470 O O . ASP A 1 306 ? 1.141 10.871 24.065 1.00 90.56 306 ASP A O 1
ATOM 2474 N N . THR A 1 307 ? 2.910 11.790 25.082 1.00 90.00 307 THR A N 1
ATOM 2475 C CA . THR A 1 307 ? 3.559 10.515 25.406 1.00 90.00 307 THR A CA 1
ATOM 2476 C C . THR A 1 307 ? 3.540 10.240 26.905 1.00 90.00 307 THR A C 1
ATOM 2478 O O . THR A 1 307 ? 4.080 11.016 27.691 1.00 90.00 307 THR A O 1
ATOM 2481 N N . ILE A 1 308 ? 2.974 9.098 27.308 1.00 90.75 308 ILE A N 1
ATOM 2482 C CA . ILE A 1 308 ? 2.895 8.666 28.714 1.00 90.75 308 ILE A CA 1
ATOM 2483 C C . ILE A 1 308 ? 3.525 7.277 28.869 1.00 90.75 308 ILE A C 1
ATOM 2485 O O . ILE A 1 308 ? 3.317 6.396 28.028 1.00 90.75 308 ILE A O 1
ATOM 2489 N N . ILE A 1 309 ? 4.281 7.065 29.949 1.00 88.69 309 ILE A N 1
ATOM 2490 C CA . ILE A 1 309 ? 4.820 5.756 30.346 1.00 88.69 309 ILE A CA 1
ATOM 2491 C C . ILE A 1 309 ? 3.885 5.153 31.396 1.00 88.69 309 ILE A C 1
ATOM 2493 O O . ILE A 1 309 ? 3.673 5.759 32.445 1.00 88.69 309 ILE A O 1
ATOM 2497 N N . ILE A 1 310 ? 3.318 3.982 31.103 1.00 88.19 310 ILE A N 1
ATOM 2498 C CA . ILE A 1 310 ? 2.456 3.253 32.037 1.00 88.19 310 ILE A CA 1
ATOM 2499 C C . ILE A 1 310 ? 3.341 2.327 32.887 1.00 88.19 310 ILE A C 1
ATOM 2501 O O . ILE A 1 310 ? 4.127 1.571 32.306 1.00 88.19 310 ILE A O 1
ATOM 2505 N N . PRO A 1 311 ? 3.264 2.398 34.231 1.00 84.12 311 PRO A N 1
ATOM 2506 C CA . PRO A 1 311 ? 3.954 1.459 35.114 1.00 84.12 311 PRO A CA 1
ATOM 2507 C C . PRO A 1 311 ? 3.471 0.013 34.892 1.00 84.12 311 PRO A C 1
ATOM 2509 O O . PRO A 1 311 ? 2.305 -0.159 34.536 1.00 84.12 311 PRO A O 1
ATOM 2512 N N . PRO A 1 312 ? 4.335 -0.998 35.094 1.00 77.38 312 PRO A N 1
ATOM 2513 C CA . PRO A 1 312 ? 3.926 -2.403 35.088 1.00 77.38 312 PRO A CA 1
ATOM 2514 C C . PRO A 1 312 ? 2.954 -2.723 36.234 1.00 77.38 312 PRO A C 1
ATOM 2516 O O . PRO A 1 312 ? 3.062 -2.075 37.304 1.00 77.38 312 PRO A O 1
#